Protein AF-A0A8J7GEB8-F1 (afdb_monomer_lite)

Structure (mmCIF, N/CA/C/O backbone):
data_AF-A0A8J7GEB8-F1
#
_entry.id   AF-A0A8J7GEB8-F1
#
loop_
_atom_site.group_PDB
_atom_site.id
_atom_site.type_symbol
_atom_site.label_atom_id
_atom_site.label_alt_id
_atom_site.label_comp_id
_atom_site.label_asym_id
_atom_site.label_entity_id
_atom_site.label_seq_id
_atom_site.pdbx_PDB_ins_code
_atom_site.Cartn_x
_atom_site.Cartn_y
_atom_site.Cartn_z
_atom_site.occupancy
_atom_site.B_iso_or_equiv
_atom_site.auth_seq_id
_atom_site.auth_comp_id
_atom_site.auth_asym_id
_atom_site.auth_atom_id
_atom_site.pdbx_PDB_model_num
ATOM 1 N N . MET A 1 1 ? -12.528 36.840 -29.742 1.00 41.66 1 MET A N 1
ATOM 2 C CA . MET A 1 1 ? -11.881 35.537 -29.483 1.00 41.66 1 MET A CA 1
ATOM 3 C C . MET A 1 1 ? -11.325 35.602 -28.074 1.00 41.66 1 MET A C 1
ATOM 5 O O . MET A 1 1 ? -10.275 36.192 -27.877 1.00 41.66 1 MET A O 1
ATOM 9 N N . LEU A 1 2 ? -12.115 35.160 -27.095 1.00 36.12 2 LEU A N 1
ATOM 10 C CA . LEU A 1 2 ? -11.710 35.107 -25.692 1.00 36.12 2 LEU A CA 1
ATOM 11 C C . LEU A 1 2 ? -11.038 33.753 -25.478 1.00 36.12 2 LEU A C 1
ATOM 13 O O . LEU A 1 2 ? -11.668 32.718 -25.670 1.00 36.12 2 LEU A O 1
ATOM 17 N N . THR A 1 3 ? -9.749 33.779 -25.171 1.00 40.19 3 THR A N 1
ATOM 18 C CA . THR A 1 3 ? -8.981 32.613 -24.747 1.00 40.19 3 THR A CA 1
ATOM 19 C C . THR A 1 3 ? -9.473 32.243 -23.352 1.00 40.19 3 THR A C 1
ATOM 21 O O . THR A 1 3 ? -9.272 33.012 -22.412 1.00 40.19 3 THR A O 1
ATOM 24 N N . GLU A 1 4 ? -10.173 31.117 -23.214 1.00 34.47 4 GLU A N 1
ATOM 25 C CA . GLU A 1 4 ? -10.486 30.594 -21.887 1.00 34.47 4 GLU A CA 1
ATOM 26 C C . GLU A 1 4 ? -9.181 30.215 -21.177 1.00 34.47 4 GLU A C 1
ATOM 28 O O . GLU A 1 4 ? -8.320 29.570 -21.786 1.00 34.47 4 GLU A O 1
ATOM 33 N N . PRO A 1 5 ? -8.992 30.610 -19.908 1.00 42.66 5 PRO A N 1
ATOM 34 C CA . PRO A 1 5 ? -7.889 30.096 -19.125 1.00 42.66 5 PRO A CA 1
ATOM 35 C C . PRO A 1 5 ? -8.160 28.614 -18.871 1.00 42.66 5 PRO A C 1
ATOM 37 O O . PRO A 1 5 ? -9.084 28.263 -18.137 1.00 42.66 5 PRO A O 1
ATOM 40 N N . THR A 1 6 ? -7.343 27.745 -19.469 1.00 34.56 6 THR A N 1
ATOM 41 C CA . THR A 1 6 ? -7.202 26.350 -19.049 1.00 34.56 6 THR A CA 1
ATOM 42 C C . THR A 1 6 ? -6.886 26.355 -17.562 1.00 34.56 6 THR A C 1
ATOM 44 O O . THR A 1 6 ? -5.758 26.610 -17.142 1.00 34.56 6 THR A O 1
ATOM 47 N N . THR A 1 7 ? -7.918 26.141 -16.756 1.00 32.75 7 THR A N 1
ATOM 48 C CA . THR A 1 7 ? -7.803 25.887 -15.332 1.00 32.75 7 THR A CA 1
ATOM 49 C C . THR A 1 7 ? -7.227 24.487 -15.233 1.00 32.75 7 THR A C 1
ATOM 51 O O . THR A 1 7 ? -7.950 23.495 -15.246 1.00 32.75 7 THR A O 1
ATOM 54 N N . THR A 1 8 ? -5.900 24.391 -15.206 1.00 32.59 8 THR A N 1
ATOM 55 C CA . THR A 1 8 ? -5.213 23.208 -14.702 1.00 32.59 8 THR A CA 1
ATOM 56 C C . THR A 1 8 ? -5.624 23.082 -13.244 1.00 32.59 8 THR A C 1
ATOM 58 O O . THR A 1 8 ? -5.072 23.731 -12.357 1.00 32.59 8 THR A O 1
ATOM 61 N N . VAL A 1 9 ? -6.690 22.318 -13.008 1.00 38.31 9 VAL A N 1
ATOM 62 C CA . VAL A 1 9 ? -7.060 21.881 -11.669 1.00 38.31 9 VAL A CA 1
ATOM 63 C C . VAL A 1 9 ? -5.824 21.151 -11.146 1.00 38.31 9 VAL A C 1
ATOM 65 O O . VAL A 1 9 ? -5.386 20.208 -11.808 1.00 38.31 9 VAL A O 1
ATOM 68 N N . PRO A 1 10 ? -5.196 21.583 -10.039 1.00 42.25 10 PRO A N 1
ATOM 69 C CA . PRO A 1 10 ? -4.112 20.807 -9.462 1.00 42.25 10 PRO A CA 1
ATOM 70 C C . PRO A 1 10 ? -4.678 19.416 -9.184 1.00 42.25 10 PRO A C 1
ATOM 72 O O . PRO A 1 10 ? -5.668 19.301 -8.458 1.00 42.25 10 PRO A O 1
ATOM 75 N N . HIS A 1 11 ? -4.120 18.379 -9.816 1.00 49.59 11 HIS A N 1
ATOM 76 C CA . HIS A 1 11 ? -4.506 17.003 -9.535 1.00 49.59 11 HIS A CA 1
ATOM 77 C C . HIS A 1 11 ? -4.267 16.786 -8.041 1.00 49.59 11 HIS A C 1
ATOM 79 O O . HIS A 1 11 ? -3.129 16.733 -7.579 1.00 49.59 11 HIS A O 1
ATOM 85 N N . ALA A 1 12 ? -5.341 16.784 -7.252 1.00 62.12 12 ALA A N 1
ATOM 86 C CA . ALA A 1 12 ? -5.231 16.518 -5.832 1.00 62.12 12 ALA A CA 1
ATOM 87 C C . ALA A 1 12 ? -4.712 15.086 -5.704 1.00 62.12 12 ALA A C 1
ATOM 89 O O . ALA A 1 12 ? -5.385 14.156 -6.151 1.00 62.12 12 ALA A O 1
ATOM 90 N N . SER A 1 13 ? -3.517 14.909 -5.135 1.00 84.00 13 SER A N 1
ATOM 91 C CA . SER A 1 13 ? -2.990 13.569 -4.890 1.00 84.00 13 SER A CA 1
ATOM 92 C C . SER A 1 13 ? -3.992 12.778 -4.051 1.00 84.00 13 SER A C 1
ATOM 94 O O . SER A 1 13 ? -4.714 13.348 -3.219 1.00 84.00 13 SER A O 1
ATOM 96 N N . ALA A 1 14 ? -4.053 11.460 -4.251 1.00 90.19 14 ALA A N 1
ATOM 97 C CA . ALA A 1 14 ? -4.987 10.601 -3.524 1.00 90.19 14 ALA A CA 1
ATOM 98 C C . ALA A 1 14 ? -4.879 10.815 -2.000 1.00 90.19 14 ALA A C 1
ATOM 100 O O . ALA A 1 14 ? -5.885 10.905 -1.293 1.00 90.19 14 ALA A O 1
ATOM 101 N N . PHE A 1 15 ? -3.659 11.019 -1.501 1.00 93.81 15 PHE A N 1
ATOM 102 C CA . PHE A 1 15 ? -3.382 11.375 -0.112 1.00 93.81 15 PHE A CA 1
ATOM 103 C C . PHE A 1 15 ? -3.962 12.725 0.321 1.00 93.81 15 PHE A C 1
ATOM 105 O O . PHE A 1 15 ? -4.507 12.813 1.421 1.00 93.81 15 PHE A O 1
ATOM 112 N N . GLY A 1 16 ? -3.903 13.762 -0.519 1.00 91.81 16 GLY A N 1
ATOM 113 C CA . GLY A 1 16 ? -4.508 15.064 -0.221 1.00 91.81 16 GLY A CA 1
ATOM 114 C C . GLY A 1 16 ? -6.037 15.003 -0.130 1.00 91.81 16 GLY A C 1
ATOM 115 O O . GLY A 1 16 ? -6.639 15.644 0.739 1.00 91.81 16 GLY A O 1
ATOM 116 N N . ALA A 1 17 ? -6.673 14.184 -0.970 1.00 91.88 17 ALA A N 1
ATOM 117 C CA . ALA A 1 17 ? -8.111 13.935 -0.893 1.00 91.88 17 ALA A CA 1
ATOM 118 C C . ALA A 1 17 ? -8.490 13.176 0.393 1.00 91.88 17 ALA A C 1
ATOM 120 O O . ALA A 1 17 ? -9.425 13.576 1.092 1.00 91.88 17 ALA A O 1
ATOM 121 N N . ILE A 1 18 ? -7.729 12.133 0.749 1.00 93.81 18 ILE A N 1
ATOM 122 C CA . ILE A 1 18 ? -7.930 11.360 1.985 1.00 93.81 18 ILE A CA 1
ATOM 123 C C . ILE A 1 18 ? -7.749 12.235 3.222 1.00 93.81 18 ILE A C 1
ATOM 125 O O . ILE A 1 18 ? -8.597 12.198 4.108 1.00 93.81 18 ILE A O 1
ATOM 129 N N . ASP A 1 19 ? -6.679 13.028 3.297 1.00 92.75 19 ASP A N 1
ATOM 130 C CA . ASP A 1 19 ? -6.423 13.907 4.441 1.00 92.75 19 ASP A CA 1
ATOM 131 C C . ASP A 1 19 ? -7.551 14.932 4.626 1.00 92.75 19 ASP A C 1
ATOM 133 O O . ASP A 1 19 ? -8.025 15.161 5.742 1.00 92.75 19 ASP A O 1
ATOM 137 N N . THR A 1 20 ? -8.038 15.498 3.520 1.00 92.44 20 THR A N 1
ATOM 138 C CA . THR A 1 20 ? -9.177 16.421 3.531 1.00 92.44 20 THR A CA 1
ATOM 139 C C . THR A 1 20 ? -10.439 15.741 4.064 1.00 92.44 20 THR A C 1
ATOM 141 O O . THR A 1 20 ? -11.074 16.255 4.986 1.00 92.44 20 THR A O 1
ATOM 144 N N . ALA A 1 21 ? -10.784 14.564 3.533 1.00 91.75 21 ALA A N 1
ATOM 145 C CA . ALA A 1 21 ? -11.954 13.802 3.963 1.00 91.75 21 ALA A CA 1
ATOM 146 C C . ALA A 1 21 ? -11.846 13.354 5.430 1.00 91.75 21 ALA A C 1
ATOM 148 O O . ALA A 1 21 ? -12.797 13.496 6.197 1.00 91.75 21 ALA A O 1
ATOM 149 N N . TRP A 1 22 ? -10.672 12.877 5.846 1.00 91.94 22 TRP A N 1
ATOM 150 C CA . TRP A 1 22 ? -10.383 12.505 7.227 1.00 91.94 22 TRP A CA 1
ATOM 151 C C . TRP A 1 22 ? -10.602 13.689 8.168 1.00 91.94 22 TRP A C 1
ATOM 153 O O . TRP A 1 22 ? -11.356 13.558 9.130 1.00 91.94 22 TRP A O 1
ATOM 163 N N . ARG A 1 23 ? -10.022 14.860 7.868 1.00 90.19 23 ARG A N 1
ATOM 164 C CA . ARG A 1 23 ? -10.210 16.075 8.677 1.00 90.19 23 ARG A CA 1
ATOM 165 C C . ARG A 1 23 ? -11.675 16.491 8.778 1.00 90.19 23 ARG A C 1
ATOM 167 O O . ARG A 1 23 ? -12.079 16.971 9.830 1.00 90.19 23 ARG A O 1
ATOM 174 N N . LEU A 1 24 ? -12.471 16.322 7.724 1.00 88.81 24 LEU A N 1
ATOM 175 C CA . LEU A 1 24 ? -13.902 16.642 7.763 1.00 88.81 24 LEU A CA 1
ATOM 176 C C . LEU A 1 24 ? -14.705 15.666 8.635 1.00 88.81 24 LEU A C 1
ATOM 178 O O . LEU A 1 24 ? -15.647 16.089 9.295 1.00 88.81 24 LEU A O 1
ATOM 182 N N . LEU A 1 25 ? -14.335 14.383 8.656 1.00 87.06 25 LEU A N 1
ATOM 183 C CA . LEU A 1 25 ? -15.092 13.339 9.355 1.00 87.06 25 LEU A CA 1
ATOM 184 C C . LEU A 1 25 ? -14.686 13.140 10.822 1.00 87.06 25 LEU A C 1
ATOM 186 O O . LEU A 1 25 ? -15.458 12.576 11.601 1.00 87.06 25 LEU A O 1
ATOM 190 N N . THR A 1 26 ? -13.479 13.563 11.207 1.00 84.75 26 THR A N 1
ATOM 191 C CA . THR A 1 26 ? -12.923 13.293 12.544 1.00 84.75 26 THR A CA 1
ATOM 192 C C . THR A 1 26 ? -12.751 14.533 13.420 1.00 84.75 26 THR A C 1
ATOM 194 O O . THR A 1 26 ? -12.429 14.396 14.602 1.00 84.75 26 THR A O 1
ATOM 197 N N . ARG A 1 27 ? -12.984 15.739 12.884 1.00 78.56 27 ARG A N 1
ATOM 198 C CA . ARG A 1 27 ? -12.853 16.999 13.626 1.00 78.56 27 ARG A CA 1
ATOM 199 C C . ARG A 1 27 ? -14.036 17.226 14.571 1.00 78.56 27 ARG A C 1
ATOM 201 O O . ARG A 1 27 ? -15.196 17.153 14.179 1.00 78.56 27 ARG A O 1
ATOM 208 N N . GLU A 1 28 ? -13.732 17.554 15.822 1.00 68.75 28 GLU A N 1
ATOM 209 C CA . GLU A 1 28 ? -14.725 17.985 16.814 1.00 68.75 28 GLU A CA 1
ATOM 210 C C . GLU A 1 28 ? -15.324 19.362 16.447 1.00 68.75 28 GLU A C 1
ATOM 212 O O . GLU A 1 28 ? -14.627 20.178 15.832 1.00 68.75 28 GLU A O 1
ATOM 217 N N . PRO A 1 29 ? -16.595 19.660 16.800 1.00 58.22 29 PRO A N 1
ATOM 218 C CA . PRO A 1 29 ? -17.471 18.949 17.742 1.00 58.22 29 PRO A CA 1
ATOM 219 C C . PRO A 1 29 ? -18.376 17.870 17.117 1.00 58.22 29 PRO A C 1
ATOM 221 O O . PRO A 1 29 ? -19.061 17.163 17.850 1.00 58.22 29 PRO A O 1
ATOM 224 N N . GLN A 1 30 ? -18.370 17.697 15.790 1.00 55.44 30 GLN A N 1
ATOM 225 C CA . GLN A 1 30 ? -19.094 16.627 15.089 1.00 55.44 30 GLN A CA 1
ATOM 226 C C . GLN A 1 30 ? -18.138 15.535 14.587 1.00 55.44 30 GLN A C 1
ATOM 228 O O . GLN A 1 30 ? -18.028 15.299 13.385 1.00 55.44 30 GLN A O 1
ATOM 233 N N . ALA A 1 31 ? -17.458 14.835 15.500 1.00 64.62 31 ALA A N 1
ATOM 234 C CA . ALA A 1 31 ? -16.723 13.627 15.129 1.00 64.62 31 ALA A CA 1
ATOM 235 C C . ALA A 1 31 ? -17.727 12.518 14.758 1.00 64.62 31 ALA A C 1
ATOM 237 O O . ALA A 1 31 ? -18.199 11.779 15.620 1.00 64.62 31 ALA A O 1
ATOM 238 N N . ALA A 1 32 ? -18.073 12.423 13.471 1.00 77.38 32 ALA A N 1
ATOM 239 C CA . ALA A 1 32 ? -19.017 11.431 12.951 1.00 77.38 32 ALA A CA 1
ATOM 240 C C . ALA A 1 32 ? -18.485 9.992 13.077 1.00 77.38 32 ALA A C 1
ATOM 242 O O . ALA A 1 32 ? -19.259 9.038 13.069 1.00 77.38 32 ALA A O 1
ATOM 243 N N . LEU A 1 33 ? -17.163 9.840 13.198 1.00 90.12 33 LEU A N 1
ATOM 244 C CA . LEU A 1 33 ? -16.483 8.558 13.329 1.00 90.12 33 LEU A CA 1
ATOM 245 C C . LEU A 1 33 ? -15.866 8.417 14.720 1.00 90.12 33 LEU A C 1
ATOM 247 O O . LEU A 1 33 ? -14.851 9.050 15.041 1.00 90.12 33 LEU A O 1
ATOM 251 N N . SER A 1 34 ? -16.467 7.550 15.528 1.00 92.56 34 SER A N 1
ATOM 252 C CA . SER A 1 34 ? -16.009 7.227 16.874 1.00 92.56 34 SER A CA 1
ATOM 253 C C . SER A 1 34 ? -16.152 5.737 17.185 1.00 92.56 34 SER A C 1
ATOM 255 O O . SER A 1 34 ? -17.006 5.038 16.632 1.00 92.56 34 SER A O 1
ATOM 257 N N . LEU A 1 35 ? -15.286 5.247 18.073 1.00 93.81 35 LEU A N 1
ATOM 258 C CA . LEU A 1 35 ? -15.361 3.902 18.634 1.00 93.81 35 LEU A CA 1
ATOM 259 C C . LEU A 1 35 ? -15.597 3.988 20.136 1.00 93.81 35 LEU A C 1
ATOM 261 O O . LEU A 1 35 ? -14.880 4.699 20.845 1.00 93.81 35 LEU A O 1
ATOM 265 N N . ASP A 1 36 ? -16.580 3.231 20.612 1.00 94.88 36 ASP A N 1
ATOM 266 C CA . ASP A 1 36 ? -16.780 2.991 22.035 1.00 94.88 36 ASP A CA 1
ATOM 267 C C . ASP A 1 36 ? -15.746 1.970 22.522 1.00 94.88 36 ASP A C 1
ATOM 269 O O . ASP A 1 36 ? -15.869 0.765 22.303 1.00 94.88 36 ASP A O 1
ATOM 273 N N . CYS A 1 37 ? -14.669 2.466 23.126 1.00 95.88 37 CYS A N 1
ATOM 274 C CA . CYS A 1 37 ? -13.568 1.619 23.564 1.00 95.88 37 CYS A CA 1
ATOM 275 C C . CYS A 1 37 ? -13.911 0.819 24.831 1.00 95.88 37 CYS A C 1
ATOM 277 O O . CYS A 1 37 ? -13.315 -0.241 25.054 1.00 95.88 37 CYS A O 1
ATOM 279 N N . ASP A 1 38 ? -14.884 1.278 25.624 1.00 94.88 38 ASP A N 1
ATOM 280 C CA . ASP A 1 38 ? -15.374 0.542 26.788 1.00 94.88 38 ASP A CA 1
ATOM 281 C C . ASP A 1 38 ? -16.210 -0.657 26.320 1.00 94.88 38 ASP A C 1
ATOM 283 O O . ASP A 1 38 ? -15.964 -1.785 26.758 1.00 94.88 38 ASP A O 1
ATOM 287 N N . ASP A 1 39 ? -17.109 -0.450 25.347 1.00 95.25 39 ASP A N 1
ATOM 288 C CA . ASP A 1 39 ? -17.849 -1.542 24.697 1.00 95.25 39 ASP A CA 1
ATOM 289 C C . ASP A 1 39 ? -16.901 -2.565 24.053 1.00 95.25 39 ASP A C 1
ATOM 291 O O . ASP A 1 39 ? -17.025 -3.767 24.298 1.00 95.25 39 ASP A O 1
ATOM 295 N N . LEU A 1 40 ? -15.888 -2.111 23.302 1.00 95.00 40 LEU A N 1
ATOM 296 C CA . LEU A 1 40 ? -14.889 -3.004 22.700 1.00 95.00 40 LEU A CA 1
ATOM 297 C C . LEU A 1 40 ? -14.146 -3.838 23.746 1.00 95.00 40 LEU A C 1
ATOM 299 O O . LEU A 1 40 ? -13.941 -5.039 23.546 1.00 95.00 40 LEU A O 1
ATOM 303 N N . THR A 1 41 ? -13.760 -3.219 24.862 1.00 95.06 41 THR A N 1
ATOM 304 C CA . THR A 1 41 ? -13.083 -3.900 25.973 1.00 95.06 41 THR A CA 1
ATOM 305 C C . THR A 1 41 ? -13.972 -4.997 26.559 1.00 95.06 41 THR A C 1
ATOM 307 O O . THR A 1 41 ? -13.502 -6.119 26.763 1.00 95.06 41 THR A O 1
ATOM 310 N N . LEU A 1 42 ? -15.262 -4.713 26.770 1.00 94.38 42 LEU A N 1
ATOM 311 C CA . LEU A 1 42 ? -16.233 -5.673 27.300 1.00 94.38 42 LEU A CA 1
ATOM 312 C C . LEU A 1 42 ? -16.530 -6.806 26.309 1.00 94.38 42 LEU A C 1
ATOM 314 O O . LEU A 1 42 ? -16.418 -7.984 26.661 1.00 94.38 42 LEU A O 1
ATOM 318 N N . ARG A 1 43 ? -16.864 -6.467 25.059 1.00 95.31 43 ARG A N 1
ATOM 319 C CA . ARG A 1 43 ? -17.240 -7.420 24.004 1.00 95.31 43 ARG A CA 1
ATOM 320 C C . ARG A 1 43 ? -16.122 -8.408 23.692 1.00 95.31 43 ARG A C 1
ATOM 322 O O . ARG A 1 43 ? -16.388 -9.590 23.482 1.00 95.31 43 ARG A O 1
ATOM 329 N N . LEU A 1 44 ? -14.876 -7.936 23.686 1.00 93.69 44 LEU A N 1
ATOM 330 C CA . LEU A 1 44 ? -13.696 -8.753 23.394 1.00 93.69 44 LEU A CA 1
ATOM 331 C C . LEU A 1 44 ? -13.030 -9.331 24.652 1.00 93.69 44 LEU A C 1
ATOM 333 O O . LEU A 1 44 ? -12.027 -10.033 24.532 1.00 93.69 44 LEU A O 1
ATOM 337 N N . ARG A 1 45 ? -13.591 -9.075 25.845 1.00 94.69 45 ARG A N 1
ATOM 338 C CA . ARG A 1 45 ? -13.076 -9.537 27.148 1.00 94.69 45 ARG A CA 1
ATOM 339 C C . ARG A 1 45 ? -11.600 -9.185 27.360 1.00 94.69 45 ARG A C 1
ATOM 341 O O . ARG A 1 45 ? -10.809 -10.012 27.817 1.00 94.69 45 ARG A O 1
ATOM 348 N N . LEU A 1 46 ? -11.226 -7.961 26.997 1.00 93.56 46 LEU A N 1
ATOM 349 C CA . LEU A 1 46 ? -9.859 -7.474 27.154 1.00 93.56 46 LEU A CA 1
ATOM 350 C C . LEU A 1 46 ? -9.585 -7.103 28.620 1.00 93.56 46 LEU A C 1
ATOM 352 O O . LEU A 1 46 ? -10.504 -6.682 29.328 1.00 93.56 46 LEU A O 1
ATOM 356 N N . PRO A 1 47 ? -8.329 -7.206 29.093 1.00 91.94 47 PRO A N 1
ATOM 357 C CA . PRO A 1 47 ? -7.947 -6.677 30.397 1.00 91.94 47 PRO A CA 1
ATOM 358 C C . PRO A 1 47 ? -8.302 -5.191 30.536 1.00 91.94 47 PRO A C 1
ATOM 360 O O . PRO A 1 47 ? -8.157 -4.420 29.582 1.00 91.94 47 PRO A O 1
ATOM 363 N N . ALA A 1 48 ? -8.719 -4.776 31.733 1.00 87.25 48 ALA A N 1
ATOM 364 C CA . ALA A 1 48 ? -9.009 -3.372 32.015 1.00 87.25 48 ALA A CA 1
ATOM 365 C C . ALA A 1 48 ? -7.793 -2.485 31.690 1.00 87.25 48 ALA A C 1
ATOM 367 O O . ALA A 1 48 ? -6.659 -2.828 32.022 1.00 87.25 48 ALA A O 1
ATOM 368 N N . GLY A 1 49 ? -8.036 -1.355 31.021 1.00 87.38 49 GLY A N 1
ATOM 369 C CA . GLY A 1 49 ? -6.983 -0.439 30.571 1.00 87.38 49 GLY A CA 1
ATOM 370 C C . GLY A 1 49 ? -6.256 -0.859 29.286 1.00 87.38 49 GLY A C 1
ATOM 371 O O . GLY A 1 49 ? -5.292 -0.201 28.907 1.00 87.38 49 GLY A O 1
ATOM 372 N N . SER A 1 50 ? -6.701 -1.919 28.595 1.00 91.25 50 SER A N 1
ATOM 373 C CA . SER A 1 50 ? -6.126 -2.305 27.291 1.00 91.25 50 SER A CA 1
ATOM 374 C C . SER A 1 50 ? -6.394 -1.271 26.193 1.00 91.25 50 SER A C 1
ATOM 376 O O . SER A 1 50 ? -5.582 -1.125 25.285 1.00 91.25 50 SER A O 1
ATOM 378 N N . LEU A 1 51 ? -7.527 -0.569 26.262 1.00 95.12 51 LEU A N 1
ATOM 379 C CA . LEU A 1 51 ? -7.920 0.503 25.346 1.00 95.12 51 LEU A CA 1
ATOM 380 C C . LEU A 1 51 ? -8.132 1.814 26.126 1.00 95.12 51 LEU A C 1
ATOM 382 O O . LEU A 1 51 ? -8.362 1.767 27.339 1.00 95.12 51 LEU A O 1
ATOM 386 N N . PRO A 1 52 ? -8.071 2.983 25.458 1.00 95.31 52 PRO A N 1
ATOM 387 C CA . PRO A 1 52 ? -8.482 4.251 26.059 1.00 95.31 52 PRO A CA 1
ATOM 388 C C . PRO A 1 52 ? -9.918 4.181 26.585 1.00 95.31 52 PRO A C 1
ATOM 390 O O . PRO A 1 52 ? -10.764 3.572 25.948 1.00 95.31 52 PRO A O 1
ATOM 393 N N . ALA A 1 53 ? -10.216 4.832 27.708 1.00 93.38 53 ALA A N 1
ATOM 394 C CA . ALA A 1 53 ? -11.565 4.802 28.280 1.00 93.38 53 ALA A CA 1
ATOM 395 C C . ALA A 1 53 ? -12.570 5.619 27.450 1.00 93.38 53 ALA A C 1
ATOM 397 O O . ALA A 1 53 ? -12.231 6.717 26.991 1.00 93.38 53 ALA A O 1
ATOM 398 N N . GLY A 1 54 ? -13.808 5.142 27.352 1.00 93.12 54 GLY A N 1
ATOM 399 C CA . GLY A 1 54 ? -14.950 5.834 26.750 1.00 93.12 54 GLY A CA 1
ATOM 400 C C . GLY A 1 54 ? -15.004 5.820 25.221 1.00 93.12 54 GLY A C 1
ATOM 401 O O . GLY A 1 54 ? -14.179 5.226 24.526 1.00 93.12 54 GLY A O 1
ATOM 402 N N . THR A 1 55 ? -15.992 6.534 24.678 1.00 94.31 55 THR A N 1
ATOM 403 C CA . THR A 1 55 ? -16.104 6.763 23.233 1.00 94.31 55 THR A CA 1
ATOM 404 C C . THR A 1 55 ? -15.052 7.764 22.767 1.00 94.31 55 THR A C 1
ATOM 406 O O . THR A 1 55 ? -14.967 8.880 23.282 1.00 94.31 55 THR A O 1
ATOM 409 N N . ARG A 1 56 ? -14.245 7.372 21.778 1.00 94.12 56 ARG A N 1
ATOM 410 C CA . ARG A 1 56 ? -13.146 8.182 21.239 1.00 94.12 56 ARG A CA 1
ATOM 411 C C . ARG A 1 56 ? -13.290 8.397 19.743 1.00 94.12 56 ARG A C 1
ATOM 413 O O . ARG A 1 56 ? -13.683 7.488 19.016 1.00 94.12 56 ARG A O 1
ATOM 420 N N . SER A 1 57 ? -12.952 9.602 19.288 1.00 93.75 57 SER A N 1
ATOM 421 C CA . SER A 1 57 ? -12.899 9.922 17.862 1.00 93.75 57 SER A CA 1
ATOM 422 C C . SER A 1 57 ? -11.776 9.148 17.173 1.00 93.75 57 SER A C 1
ATOM 424 O O . SER A 1 57 ? -10.753 8.822 17.782 1.00 93.75 57 SER A O 1
ATOM 426 N N . MET A 1 58 ? -11.927 8.897 15.874 1.00 93.88 58 MET A N 1
ATOM 427 C CA . MET A 1 58 ? -10.866 8.253 15.093 1.00 93.88 58 MET A CA 1
ATOM 428 C C . MET A 1 58 ? -9.574 9.087 15.039 1.00 93.88 58 MET A C 1
ATOM 430 O O . MET A 1 58 ? -8.489 8.509 14.987 1.00 93.88 58 MET A O 1
ATOM 434 N N . GLN A 1 59 ? -9.667 10.423 15.126 1.00 93.56 59 GLN A N 1
ATOM 435 C CA . GLN A 1 59 ? -8.496 11.300 15.260 1.00 93.56 59 GLN A CA 1
ATOM 436 C C . GLN A 1 59 ? -7.733 11.003 16.553 1.00 93.56 59 GLN A C 1
ATOM 438 O O . GLN A 1 59 ? -6.541 10.713 16.500 1.00 93.56 59 GLN A O 1
ATOM 443 N N . TYR A 1 60 ? -8.434 11.000 17.691 1.00 93.69 60 TYR A N 1
ATOM 444 C CA . TYR A 1 60 ? -7.831 10.685 18.984 1.00 93.69 60 TYR A CA 1
ATOM 445 C C . TYR A 1 60 ? -7.171 9.304 18.974 1.00 93.69 60 TYR A C 1
ATOM 447 O O . TYR A 1 60 ? -6.051 9.146 19.449 1.00 93.69 60 TYR A O 1
ATOM 455 N N . LEU A 1 61 ? -7.848 8.298 18.413 1.00 94.94 61 LEU A N 1
ATOM 456 C CA . LEU A 1 61 ? -7.320 6.937 18.367 1.00 94.94 61 LEU A CA 1
ATOM 457 C C . LEU A 1 61 ? -6.075 6.827 17.489 1.00 94.94 61 LEU A C 1
ATOM 459 O O . LEU A 1 61 ? -5.140 6.129 17.875 1.00 94.94 61 LEU A O 1
ATOM 463 N N . ARG A 1 62 ? -6.018 7.529 16.349 1.00 94.25 62 ARG A N 1
ATOM 464 C CA . ARG A 1 62 ? -4.805 7.565 15.522 1.00 94.25 62 ARG A CA 1
ATOM 465 C C . ARG A 1 62 ? -3.626 8.125 16.309 1.00 94.25 62 ARG A C 1
ATOM 467 O O . ARG A 1 62 ? -2.566 7.504 16.315 1.00 94.25 62 ARG A O 1
ATOM 474 N N . ASP A 1 63 ? -3.824 9.257 16.974 1.00 94.56 63 ASP A N 1
ATOM 475 C CA . ASP A 1 63 ? -2.767 9.927 17.730 1.00 94.56 63 ASP A CA 1
ATOM 476 C C . ASP A 1 63 ? -2.325 9.056 18.920 1.00 94.56 63 ASP A C 1
ATOM 478 O O . ASP A 1 63 ? -1.143 8.750 19.066 1.00 94.56 63 ASP A O 1
ATOM 482 N N . TRP A 1 64 ? -3.279 8.490 19.666 1.00 95.81 64 TRP A N 1
ATOM 483 C CA . TRP A 1 64 ? -2.997 7.542 20.744 1.00 95.81 64 TRP A CA 1
ATOM 484 C C . TRP A 1 64 ? -2.210 6.312 20.264 1.00 95.81 64 TRP A C 1
ATOM 486 O O . TRP A 1 64 ? -1.270 5.879 20.930 1.00 95.81 64 TRP A O 1
ATOM 496 N N . MET A 1 65 ? -2.548 5.741 19.104 1.00 94.88 65 MET A N 1
ATOM 497 C CA . MET A 1 65 ? -1.832 4.588 18.543 1.00 94.88 65 MET A CA 1
ATOM 498 C C . MET A 1 65 ? -0.395 4.920 18.126 1.00 94.88 65 MET A C 1
ATOM 500 O O . MET A 1 65 ? 0.461 4.032 18.167 1.00 94.88 65 MET A O 1
ATOM 504 N N . LEU A 1 66 ? -0.137 6.161 17.703 1.00 93.19 66 LEU A N 1
ATOM 505 C CA . LEU A 1 66 ? 1.208 6.643 17.385 1.00 93.19 66 LEU A CA 1
ATOM 506 C C . LEU A 1 66 ? 2.040 6.834 18.659 1.00 93.19 66 LEU A C 1
ATOM 508 O O . LEU A 1 66 ? 3.205 6.438 18.673 1.00 93.19 66 LEU A O 1
ATOM 512 N N . ASP A 1 67 ? 1.424 7.332 19.730 1.00 96.19 67 ASP A N 1
ATOM 513 C CA . ASP A 1 67 ? 2.070 7.519 21.035 1.00 96.19 67 ASP A CA 1
ATOM 514 C C . ASP A 1 67 ? 2.292 6.198 21.794 1.00 96.19 67 ASP A C 1
ATOM 516 O O . ASP A 1 67 ? 3.149 6.112 22.674 1.00 96.19 67 ASP A O 1
ATOM 520 N N . ASN A 1 68 ? 1.552 5.138 21.445 1.00 94.62 68 ASN A N 1
ATOM 521 C CA . ASN A 1 68 ? 1.583 3.839 22.127 1.00 94.62 68 ASN A CA 1
ATOM 522 C C . ASN A 1 68 ? 2.014 2.691 21.191 1.00 94.62 68 ASN A C 1
ATOM 524 O O . ASN A 1 68 ? 1.268 1.722 20.997 1.00 94.62 68 ASN A O 1
ATOM 528 N N . PRO A 1 69 ? 3.237 2.718 20.624 1.00 90.88 69 PRO A N 1
ATOM 529 C CA . PRO A 1 69 ? 3.672 1.717 19.651 1.00 90.88 69 PRO A CA 1
ATOM 530 C C . PRO A 1 69 ? 3.724 0.296 20.231 1.00 90.88 69 PRO A C 1
ATOM 532 O O . PRO A 1 69 ? 3.468 -0.661 19.496 1.00 90.88 69 PRO A O 1
ATOM 535 N N . ALA A 1 70 ? 3.995 0.162 21.535 1.00 91.62 70 ALA A N 1
ATOM 536 C CA . ALA A 1 70 ? 4.073 -1.113 22.250 1.00 91.62 70 ALA A CA 1
ATOM 537 C C . ALA A 1 70 ? 2.702 -1.765 22.528 1.00 91.62 70 ALA A C 1
ATOM 539 O O . ALA A 1 70 ? 2.646 -2.951 22.850 1.00 91.62 70 ALA A O 1
ATOM 540 N N . ALA A 1 71 ? 1.588 -1.038 22.367 1.00 92.25 71 ALA A N 1
ATOM 541 C CA . ALA A 1 71 ? 0.235 -1.537 22.627 1.00 92.25 71 ALA A CA 1
ATOM 542 C C . ALA A 1 71 ? -0.305 -2.394 21.461 1.00 92.25 71 ALA A C 1
ATOM 544 O O . ALA A 1 71 ? -1.361 -2.116 20.895 1.00 92.25 71 ALA A O 1
ATOM 545 N N . ALA A 1 72 ? 0.435 -3.435 21.064 1.00 89.81 72 ALA A N 1
ATOM 546 C CA . ALA A 1 72 ? 0.164 -4.218 19.855 1.00 89.81 72 ALA A CA 1
ATOM 547 C C . ALA A 1 72 ? -1.262 -4.794 19.811 1.00 89.81 72 ALA A C 1
ATOM 549 O O . ALA A 1 72 ? -1.942 -4.662 18.796 1.00 89.81 72 ALA A O 1
ATOM 550 N N . LEU A 1 73 ? -1.736 -5.368 20.923 1.00 90.06 73 LEU A N 1
ATOM 551 C CA . LEU A 1 73 ? -3.084 -5.933 21.020 1.00 90.06 73 LEU A CA 1
ATOM 552 C C . LEU A 1 73 ? -4.168 -4.861 20.841 1.00 90.06 73 LEU A C 1
ATOM 554 O O . LEU A 1 73 ? -5.104 -5.054 20.072 1.00 90.06 73 LEU A O 1
ATOM 558 N N . ALA A 1 74 ? -4.018 -3.718 21.508 1.00 92.88 74 ALA A N 1
ATOM 559 C CA . ALA A 1 74 ? -4.965 -2.610 21.439 1.00 92.88 74 ALA A CA 1
ATOM 560 C C . ALA A 1 74 ? -5.063 -2.035 20.019 1.00 92.88 74 ALA A C 1
ATOM 562 O O . ALA A 1 74 ? -6.151 -1.851 19.477 1.00 92.88 74 ALA A O 1
ATOM 563 N N . ARG A 1 75 ? -3.905 -1.830 19.383 1.00 93.62 75 ARG A N 1
ATOM 564 C CA . ARG A 1 75 ? -3.798 -1.364 17.997 1.00 93.62 75 ARG A CA 1
ATOM 565 C C . ARG A 1 75 ? -4.470 -2.336 17.028 1.00 93.62 75 ARG A C 1
ATOM 567 O O . ARG A 1 75 ? -5.188 -1.899 16.136 1.00 93.62 75 ARG A O 1
ATOM 574 N N . ASP A 1 76 ? -4.253 -3.637 17.206 1.00 92.44 76 ASP A N 1
ATOM 575 C CA . ASP A 1 76 ? -4.849 -4.686 16.372 1.00 92.44 76 ASP A CA 1
ATOM 576 C C . ASP A 1 76 ? -6.374 -4.770 16.555 1.00 92.44 76 ASP A C 1
ATOM 578 O O . ASP A 1 76 ? -7.105 -4.983 15.592 1.00 92.44 76 ASP A O 1
ATOM 582 N N . VAL A 1 77 ? -6.882 -4.541 17.770 1.00 94.00 77 VAL A N 1
ATOM 583 C CA . VAL A 1 77 ? -8.325 -4.448 18.047 1.00 94.00 77 VAL A CA 1
ATOM 584 C C . VAL A 1 77 ? -8.959 -3.247 17.345 1.00 94.00 77 VAL A C 1
ATOM 586 O O . VAL A 1 77 ? -9.942 -3.426 16.629 1.00 94.00 77 VAL A O 1
ATOM 589 N N . ILE A 1 78 ? -8.378 -2.050 17.489 1.00 95.31 78 ILE A N 1
ATOM 590 C CA . ILE A 1 78 ? -8.871 -0.833 16.821 1.00 95.31 78 ILE A CA 1
ATOM 591 C C . ILE A 1 78 ? -8.886 -1.032 15.301 1.00 95.31 78 ILE A C 1
ATOM 593 O O . ILE A 1 78 ? -9.871 -0.707 14.634 1.00 95.31 78 ILE A O 1
ATOM 597 N N . TRP A 1 79 ? -7.818 -1.614 14.750 1.00 95.25 79 TRP A N 1
ATOM 598 C CA . TRP A 1 79 ? -7.724 -1.910 13.324 1.00 95.25 79 TRP A CA 1
ATOM 599 C C . TRP A 1 79 ? -8.762 -2.914 12.846 1.00 95.25 79 TRP A C 1
ATOM 601 O O . TRP A 1 79 ? -9.372 -2.683 11.806 1.00 95.25 79 TRP A O 1
ATOM 611 N N . ARG A 1 80 ? -8.981 -4.008 13.583 1.00 94.25 80 ARG A N 1
ATOM 612 C CA . ARG A 1 80 ? -9.988 -5.013 13.220 1.00 94.25 80 ARG A CA 1
ATOM 613 C C . ARG A 1 80 ? -11.395 -4.446 13.240 1.00 94.25 80 ARG A C 1
ATOM 615 O O . ARG A 1 80 ? -12.143 -4.692 12.302 1.00 94.25 80 ARG A O 1
ATOM 622 N N . GLU A 1 81 ? -11.733 -3.659 14.255 1.00 94.50 81 GLU A N 1
ATOM 623 C CA . GLU A 1 81 ? -13.043 -3.011 14.324 1.00 94.50 81 GLU A CA 1
ATOM 624 C C . GLU A 1 81 ? -13.237 -2.027 13.163 1.00 94.50 81 GLU A C 1
ATOM 626 O O . GLU A 1 81 ? -14.246 -2.075 12.462 1.00 94.50 81 GLU A O 1
ATOM 631 N N . THR A 1 82 ? -12.234 -1.185 12.900 1.00 95.38 82 THR A N 1
ATOM 632 C CA . THR A 1 82 ? -12.275 -0.211 11.798 1.00 95.38 82 THR A CA 1
ATOM 633 C C . THR A 1 82 ? -12.400 -0.912 10.443 1.00 95.38 82 THR A C 1
ATOM 635 O O . THR A 1 82 ? -13.237 -0.533 9.627 1.00 95.38 82 THR A O 1
ATOM 638 N N . ALA A 1 83 ? -11.604 -1.960 10.211 1.00 94.50 83 ALA A N 1
ATOM 639 C CA . ALA A 1 83 ? -11.638 -2.741 8.978 1.00 94.50 83 ALA A CA 1
ATOM 640 C C . ALA A 1 83 ? -12.970 -3.482 8.811 1.00 94.50 83 ALA A C 1
ATOM 642 O O . ALA A 1 83 ? -13.510 -3.496 7.711 1.00 94.50 83 ALA A O 1
ATOM 643 N N . SER A 1 84 ? -13.540 -4.026 9.891 1.00 93.06 84 SER A N 1
ATOM 644 C CA . SER A 1 84 ? -14.854 -4.675 9.862 1.00 93.06 84 SER A CA 1
ATOM 645 C C . SER A 1 84 ? -15.954 -3.708 9.426 1.00 93.06 84 SER A C 1
ATOM 647 O O . SER A 1 84 ? -16.752 -4.054 8.561 1.00 93.06 84 SER A O 1
ATOM 649 N N . ARG A 1 85 ? -15.994 -2.490 9.982 1.00 93.25 85 ARG A N 1
ATOM 650 C CA . ARG A 1 85 ? -17.002 -1.481 9.605 1.00 93.25 85 ARG A CA 1
ATOM 651 C C . ARG A 1 85 ? -16.797 -0.958 8.186 1.00 93.25 85 ARG A C 1
ATOM 653 O O . ARG A 1 85 ? -17.759 -0.752 7.453 1.00 93.25 85 ARG A O 1
ATOM 660 N N . ALA A 1 86 ? -15.541 -0.785 7.777 1.00 92.94 86 ALA A N 1
ATOM 661 C CA . ALA A 1 86 ? -15.210 -0.382 6.416 1.00 92.94 86 ALA A CA 1
ATOM 662 C C . ALA A 1 86 ? -15.588 -1.457 5.384 1.00 92.94 86 ALA A C 1
ATOM 664 O O . ALA A 1 86 ? -16.047 -1.121 4.293 1.00 92.94 86 ALA A O 1
ATOM 665 N N . HIS A 1 87 ? -15.434 -2.737 5.734 1.00 88.44 87 HIS A N 1
ATOM 666 C CA . HIS A 1 87 ? -15.800 -3.866 4.882 1.00 88.44 87 HIS A CA 1
ATOM 667 C C . HIS A 1 87 ? -17.322 -4.002 4.711 1.00 88.44 87 HIS A C 1
ATOM 669 O O . HIS A 1 87 ? -17.786 -4.350 3.630 1.00 88.44 87 HIS A O 1
ATOM 675 N N . SER A 1 88 ? -18.117 -3.586 5.705 1.00 85.00 88 SER A N 1
ATOM 676 C CA . SER A 1 88 ? -19.576 -3.409 5.572 1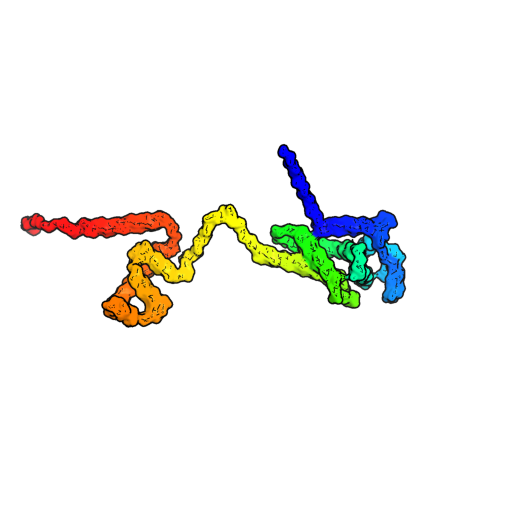.00 85.00 88 SER A CA 1
ATOM 677 C C . SER A 1 88 ? -19.989 -2.260 4.627 1.00 85.00 88 SER A C 1
ATOM 679 O O . SER A 1 88 ? -21.170 -1.937 4.522 1.00 85.00 88 SER A O 1
ATOM 681 N N . ASN A 1 89 ? -19.026 -1.652 3.924 1.00 72.31 89 ASN A N 1
ATOM 682 C CA . ASN A 1 89 ? -19.183 -0.617 2.902 1.00 72.31 89 ASN A CA 1
ATOM 683 C C . ASN A 1 89 ? -19.804 0.698 3.400 1.00 72.31 89 ASN A C 1
ATOM 685 O O . ASN A 1 89 ? -20.403 1.450 2.630 1.00 72.31 89 ASN A O 1
ATOM 689 N N . GLU A 1 90 ? -19.625 1.017 4.681 1.00 84.69 90 GLU A N 1
ATOM 690 C CA . GLU A 1 90 ? -19.937 2.344 5.197 1.00 84.69 90 GLU A CA 1
ATOM 691 C C . GLU A 1 90 ? -18.839 3.335 4.754 1.00 84.69 90 GLU A C 1
ATOM 693 O O . GLU A 1 90 ? -17.689 3.229 5.196 1.00 84.69 90 GLU A O 1
ATOM 698 N N . PRO A 1 91 ? -19.144 4.325 3.892 1.00 85.69 91 PRO A N 1
ATOM 699 C CA . PRO A 1 91 ? -18.120 5.136 3.228 1.00 85.69 91 PRO A CA 1
ATOM 700 C C . PRO A 1 91 ? -17.258 5.943 4.208 1.00 85.69 91 PRO A C 1
ATOM 702 O O . PRO A 1 91 ? -16.064 6.125 3.973 1.00 85.69 91 PRO A O 1
ATOM 705 N N . GLY A 1 92 ? -17.823 6.368 5.343 1.00 91.88 92 GLY A N 1
ATOM 706 C CA . GLY A 1 92 ? -17.063 7.035 6.402 1.00 91.88 92 GLY A CA 1
ATOM 707 C C . GLY A 1 92 ? -15.982 6.137 7.013 1.00 91.88 92 GLY A C 1
ATOM 708 O O . GLY A 1 92 ? -14.864 6.592 7.244 1.00 91.88 92 GLY A O 1
ATOM 709 N N . TRP A 1 93 ? -16.264 4.846 7.201 1.00 94.44 93 TRP A N 1
ATOM 710 C CA . TRP A 1 93 ? -15.311 3.891 7.774 1.00 94.44 93 TRP A CA 1
ATOM 711 C C . TRP A 1 93 ? -14.204 3.490 6.803 1.00 94.44 93 TRP A C 1
ATOM 713 O O . TRP A 1 93 ? -13.085 3.224 7.238 1.00 94.44 93 TRP A O 1
ATOM 723 N N . VAL A 1 94 ? -14.459 3.536 5.494 1.00 94.69 94 VAL A N 1
ATOM 724 C CA . VAL A 1 94 ? -13.403 3.390 4.477 1.00 94.69 94 VAL A CA 1
ATOM 725 C C . VAL A 1 94 ? -12.389 4.532 4.586 1.00 94.69 94 VAL A C 1
ATOM 727 O O . VAL A 1 94 ? -11.182 4.287 4.629 1.00 94.69 94 VAL A O 1
ATOM 730 N N . ILE A 1 95 ? -12.866 5.777 4.709 1.00 94.62 95 ILE A N 1
ATOM 731 C CA . ILE A 1 95 ? -11.990 6.930 4.960 1.00 94.62 95 ILE A CA 1
ATOM 732 C C . ILE A 1 95 ? -11.304 6.808 6.325 1.00 94.62 95 ILE A C 1
ATOM 734 O O . ILE A 1 95 ? -10.129 7.154 6.444 1.00 94.62 95 ILE A O 1
ATOM 738 N N . ALA A 1 96 ? -11.986 6.262 7.338 1.00 94.75 96 ALA A N 1
ATOM 739 C CA . ALA A 1 96 ? -11.389 6.007 8.646 1.00 94.75 96 ALA A CA 1
ATOM 740 C C . ALA A 1 96 ? -10.190 5.044 8.553 1.00 94.75 96 ALA A C 1
ATOM 742 O O . ALA A 1 96 ? -9.114 5.316 9.084 1.00 94.75 96 ALA A O 1
ATOM 743 N N . ALA A 1 97 ? -10.362 3.931 7.838 1.00 95.75 97 ALA A N 1
ATOM 744 C CA . ALA A 1 97 ? -9.309 2.947 7.623 1.00 95.75 97 ALA A CA 1
ATOM 745 C C . ALA A 1 97 ? -8.120 3.556 6.865 1.00 95.75 97 ALA A C 1
ATOM 747 O O . ALA A 1 97 ? -6.975 3.390 7.285 1.00 95.75 97 ALA A O 1
ATOM 748 N N . LEU A 1 98 ? -8.377 4.314 5.794 1.00 95.88 98 LEU A N 1
ATOM 749 C CA . LEU A 1 98 ? -7.327 5.009 5.046 1.00 95.88 98 LEU A CA 1
ATOM 750 C C . LEU A 1 98 ? -6.592 6.037 5.912 1.00 95.88 98 LEU A C 1
ATOM 752 O O . LEU A 1 98 ? -5.366 6.019 5.973 1.00 95.88 98 LEU A O 1
ATOM 756 N N . GLY A 1 99 ? -7.314 6.892 6.637 1.00 94.94 99 GLY A N 1
ATOM 757 C CA . GLY A 1 99 ? -6.724 7.929 7.485 1.00 94.94 99 GLY A CA 1
ATOM 758 C C . GLY A 1 99 ? -5.916 7.385 8.667 1.00 94.94 99 GLY A C 1
ATOM 759 O O . GLY A 1 99 ? -4.916 7.995 9.059 1.00 94.94 99 GLY A O 1
ATOM 760 N N . LEU A 1 100 ? -6.283 6.208 9.185 1.00 95.62 100 LEU A N 1
ATOM 761 C CA . LEU A 1 100 ? -5.494 5.471 10.173 1.00 95.62 100 LEU A CA 1
ATOM 762 C C . LEU A 1 100 ? -4.227 4.851 9.545 1.00 95.62 100 LEU A C 1
ATOM 764 O O . LEU A 1 100 ? -3.186 4.782 10.201 1.00 95.62 100 LEU A O 1
ATOM 768 N N . ALA A 1 101 ? -4.284 4.443 8.270 1.00 95.88 101 ALA A N 1
ATOM 769 C CA . ALA A 1 101 ? -3.151 3.892 7.516 1.00 95.88 101 ALA A CA 1
ATOM 770 C C . ALA A 1 101 ? -2.187 4.969 6.997 1.00 95.88 101 ALA A C 1
ATOM 772 O O . ALA A 1 101 ? -1.018 4.660 6.752 1.00 95.88 101 ALA A O 1
ATOM 773 N N . MET A 1 102 ? -2.642 6.220 6.855 1.00 94.94 102 MET A N 1
ATOM 774 C CA . MET A 1 102 ? -1.891 7.324 6.242 1.00 94.94 102 MET A CA 1
ATOM 775 C C . MET A 1 102 ? -0.432 7.434 6.709 1.00 94.94 102 MET A C 1
ATOM 777 O O . MET A 1 102 ? 0.443 7.496 5.846 1.00 94.94 102 MET A O 1
ATOM 781 N N . PRO A 1 103 ? -0.096 7.375 8.017 1.00 93.56 103 PRO A N 1
ATOM 782 C CA . PRO A 1 103 ? 1.301 7.456 8.442 1.00 93.56 103 PRO A CA 1
ATOM 783 C C . PRO A 1 103 ? 2.192 6.359 7.842 1.00 93.56 103 PRO A C 1
ATOM 785 O O . PRO A 1 103 ? 3.376 6.586 7.609 1.00 93.56 103 PRO A O 1
ATOM 788 N N . ALA A 1 104 ? 1.654 5.159 7.610 1.00 94.25 104 ALA A N 1
ATOM 789 C CA . ALA A 1 104 ? 2.381 4.065 6.973 1.00 94.25 104 ALA A CA 1
ATOM 790 C C . ALA A 1 104 ? 2.423 4.209 5.446 1.00 94.25 104 ALA A C 1
ATOM 792 O O . ALA A 1 104 ? 3.479 3.979 4.858 1.00 94.25 104 ALA A O 1
ATOM 793 N N . LEU A 1 105 ? 1.315 4.616 4.821 1.00 95.56 105 LEU A N 1
ATOM 794 C CA . LEU A 1 105 ? 1.229 4.797 3.369 1.00 95.56 105 LEU A CA 1
ATOM 795 C C . LEU A 1 105 ? 2.148 5.925 2.884 1.00 95.56 105 LEU A C 1
ATOM 797 O O . LEU A 1 105 ? 2.905 5.715 1.943 1.00 95.56 105 LEU A O 1
ATOM 801 N N . VAL A 1 106 ? 2.197 7.055 3.595 1.00 95.00 106 VAL A N 1
ATOM 802 C CA . VAL A 1 106 ? 3.113 8.171 3.292 1.00 95.00 106 VAL A CA 1
ATOM 803 C C . VAL A 1 106 ? 4.579 7.731 3.368 1.00 95.00 106 VAL A C 1
ATOM 805 O O . VAL A 1 106 ? 5.387 8.103 2.520 1.00 95.00 106 VAL A O 1
ATOM 808 N N . ARG A 1 107 ? 4.941 6.884 4.345 1.00 94.94 107 ARG A N 1
ATOM 809 C CA . ARG A 1 107 ? 6.296 6.305 4.399 1.00 94.94 107 ARG A CA 1
ATOM 810 C C . ARG A 1 107 ? 6.575 5.380 3.215 1.00 94.94 107 ARG A C 1
ATOM 812 O O . ARG A 1 107 ? 7.676 5.417 2.679 1.00 94.94 107 ARG A O 1
ATOM 819 N N . CYS A 1 108 ? 5.604 4.557 2.816 1.00 95.69 108 CYS A N 1
ATOM 820 C CA . CYS A 1 108 ? 5.741 3.676 1.654 1.00 95.69 108 CYS A CA 1
ATOM 821 C C . CYS A 1 108 ? 5.933 4.478 0.364 1.00 95.69 108 CYS A C 1
ATOM 823 O O . CYS A 1 108 ? 6.833 4.151 -0.405 1.00 95.69 108 CYS A O 1
ATOM 825 N N . ALA A 1 109 ? 5.155 5.546 0.173 1.00 95.06 109 ALA A N 1
ATOM 826 C CA . ALA A 1 109 ? 5.294 6.458 -0.957 1.00 95.06 109 ALA A CA 1
ATOM 827 C C . ALA A 1 109 ? 6.691 7.080 -0.997 1.00 95.06 109 ALA A C 1
ATOM 829 O O . ALA A 1 109 ? 7.364 6.991 -2.012 1.00 95.06 109 ALA A O 1
ATOM 830 N N . GLY A 1 110 ? 7.201 7.595 0.128 1.00 93.88 110 GLY A N 1
ATOM 831 C CA . GLY A 1 110 ? 8.560 8.147 0.178 1.00 93.88 110 GLY A CA 1
ATOM 832 C C . GLY A 1 110 ? 9.652 7.148 -0.235 1.00 93.88 110 GLY A C 1
ATOM 833 O O . GLY A 1 110 ? 10.610 7.525 -0.905 1.00 93.88 110 GLY A O 1
ATOM 834 N N . ILE A 1 111 ? 9.498 5.867 0.123 1.00 95.12 111 ILE A N 1
ATOM 835 C CA . ILE A 1 111 ? 10.425 4.799 -0.285 1.00 95.12 111 ILE A CA 1
ATOM 836 C C . ILE A 1 111 ? 10.287 4.492 -1.782 1.00 95.12 111 ILE A C 1
ATOM 838 O O . ILE A 1 111 ? 11.293 4.344 -2.473 1.00 95.12 111 ILE A O 1
ATOM 842 N N . LEU A 1 112 ? 9.057 4.380 -2.284 1.00 93.94 112 LEU A N 1
ATOM 843 C CA . LEU A 1 112 ? 8.785 3.992 -3.669 1.00 93.94 112 LEU A CA 1
ATOM 844 C C . LEU A 1 112 ? 9.063 5.118 -4.666 1.00 93.94 112 LEU A C 1
ATOM 846 O O . LEU A 1 112 ? 9.564 4.835 -5.748 1.00 93.94 112 LEU A O 1
ATOM 850 N N . SER A 1 113 ? 8.839 6.374 -4.296 1.00 92.88 113 SER A N 1
ATOM 851 C CA . SER A 1 113 ? 9.127 7.531 -5.146 1.00 92.88 113 SER A CA 1
ATOM 852 C C . SER A 1 113 ? 10.624 7.859 -5.208 1.00 92.88 113 SER A C 1
ATOM 854 O O . SER A 1 113 ? 11.068 8.588 -6.093 1.00 92.88 113 SER A O 1
ATOM 856 N N . ALA A 1 114 ? 11.447 7.311 -4.305 1.00 90.69 114 ALA A N 1
ATOM 857 C CA . ALA A 1 114 ? 12.891 7.522 -4.334 1.00 90.69 114 ALA A CA 1
ATOM 858 C C . ALA A 1 114 ? 13.516 6.928 -5.611 1.00 90.69 114 ALA A C 1
ATOM 860 O O . ALA A 1 114 ? 13.538 5.708 -5.812 1.00 90.69 114 ALA A O 1
ATOM 861 N N . GLY A 1 115 ? 14.042 7.811 -6.468 1.00 86.69 115 GLY A N 1
ATOM 862 C CA . GLY A 1 115 ? 14.655 7.453 -7.752 1.00 86.69 115 GLY A CA 1
ATOM 863 C C . GLY A 1 115 ? 13.660 7.058 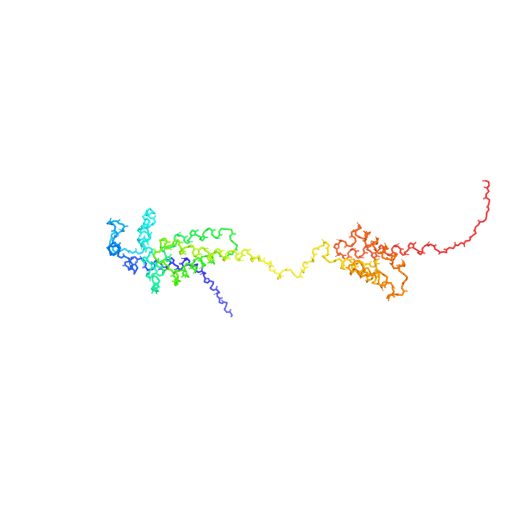-8.848 1.00 86.69 115 GLY A C 1
ATOM 864 O O . GLY A 1 115 ? 14.094 6.669 -9.931 1.00 86.69 115 GLY A O 1
ATOM 865 N N . TYR A 1 116 ? 12.358 7.157 -8.582 1.00 89.44 116 TYR A N 1
ATOM 866 C CA . TYR A 1 116 ? 11.313 6.916 -9.568 1.00 89.44 116 TYR A CA 1
ATOM 867 C C . TYR A 1 116 ? 11.219 8.104 -10.534 1.00 89.44 116 TYR A C 1
ATOM 869 O O . TYR A 1 116 ? 11.346 9.258 -10.124 1.00 89.44 116 TYR A O 1
ATOM 877 N N . ARG A 1 117 ? 11.070 7.811 -11.830 1.00 86.50 117 ARG A N 1
ATOM 878 C CA . ARG A 1 117 ? 11.071 8.814 -12.908 1.00 86.50 117 ARG A CA 1
ATOM 879 C C . ARG A 1 117 ? 9.667 9.234 -13.358 1.00 86.50 117 ARG A C 1
ATOM 881 O O . ARG A 1 117 ? 9.574 10.221 -14.083 1.00 86.50 117 ARG A O 1
ATOM 888 N N . GLY A 1 118 ? 8.630 8.488 -12.968 1.00 87.75 118 GLY A N 1
ATOM 889 C CA . GLY A 1 118 ? 7.227 8.812 -13.245 1.00 87.75 118 GLY A CA 1
ATOM 890 C C . GLY A 1 118 ? 6.648 9.835 -12.264 1.00 87.75 118 GLY A C 1
ATOM 891 O O . GLY A 1 118 ? 7.379 10.427 -11.461 1.00 87.75 118 GLY A O 1
ATOM 892 N N . ASP A 1 119 ? 5.333 10.048 -12.323 1.00 89.62 119 ASP A N 1
ATOM 893 C CA . ASP A 1 119 ? 4.644 10.963 -11.413 1.00 89.62 119 ASP A CA 1
ATOM 894 C C . ASP A 1 119 ? 4.459 10.312 -10.033 1.00 89.62 119 ASP A C 1
ATOM 896 O O . ASP A 1 119 ? 3.874 9.242 -9.881 1.00 89.62 119 ASP A O 1
ATOM 900 N N . ALA A 1 120 ? 4.940 10.974 -8.979 1.00 89.31 120 ALA A N 1
ATOM 901 C CA . ALA A 1 120 ? 4.758 10.498 -7.610 1.00 89.31 120 ALA A CA 1
ATOM 902 C C . ALA A 1 120 ? 3.272 10.392 -7.208 1.00 89.31 120 ALA A C 1
ATOM 904 O O . ALA A 1 120 ? 2.944 9.608 -6.317 1.00 89.31 120 ALA A O 1
ATOM 905 N N . ALA A 1 121 ? 2.376 11.142 -7.860 1.00 90.94 121 ALA A N 1
ATOM 906 C CA . ALA A 1 121 ? 0.938 11.027 -7.643 1.00 90.94 121 ALA A CA 1
ATOM 907 C C . ALA A 1 121 ? 0.373 9.664 -8.086 1.00 90.94 121 ALA A C 1
ATOM 909 O O . ALA A 1 121 ? -0.584 9.189 -7.469 1.00 90.94 121 ALA A O 1
ATOM 910 N N . ASP A 1 122 ? 0.984 9.010 -9.079 1.00 92.75 122 ASP A N 1
ATOM 911 C CA . ASP A 1 122 ? 0.578 7.672 -9.526 1.00 92.75 122 ASP A CA 1
ATOM 912 C C . ASP A 1 122 ? 0.919 6.620 -8.461 1.00 92.75 122 ASP A C 1
ATOM 914 O O . ASP A 1 122 ? 0.100 5.758 -8.142 1.00 92.75 122 ASP A O 1
ATOM 918 N N . ILE A 1 123 ? 2.075 6.757 -7.798 1.00 95.06 123 ILE A N 1
ATOM 919 C CA . ILE A 1 123 ? 2.456 5.919 -6.647 1.00 95.06 123 ILE A CA 1
ATOM 920 C C . ILE A 1 123 ? 1.465 6.088 -5.488 1.00 95.06 123 ILE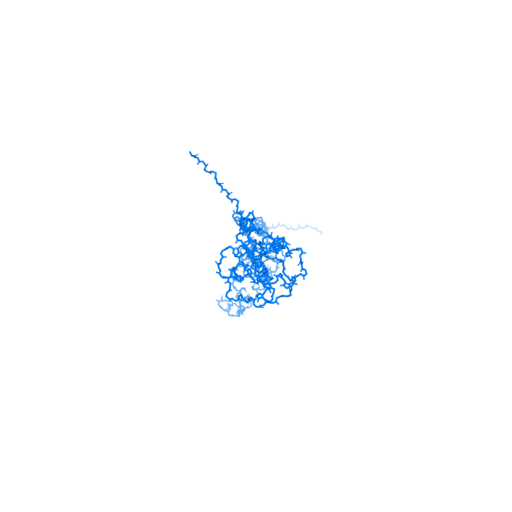 A C 1
ATOM 922 O O . ILE A 1 123 ? 1.037 5.092 -4.896 1.00 95.06 123 ILE A O 1
ATOM 926 N N . ASP A 1 124 ? 1.084 7.327 -5.158 1.00 94.75 124 ASP A N 1
ATOM 927 C CA . ASP A 1 124 ? 0.072 7.601 -4.130 1.00 94.75 124 ASP A CA 1
ATOM 928 C C . ASP A 1 124 ? -1.271 6.944 -4.495 1.00 94.75 124 ASP A C 1
ATOM 930 O O . ASP A 1 124 ? -1.916 6.319 -3.646 1.00 94.75 124 ASP A O 1
ATOM 934 N N . GLY A 1 125 ? -1.681 7.068 -5.761 1.00 95.38 125 GLY A N 1
ATOM 935 C CA . GLY A 1 125 ? -2.893 6.465 -6.308 1.00 95.38 125 GLY A CA 1
ATOM 936 C C . GLY A 1 125 ? -2.897 4.944 -6.176 1.00 95.38 125 GLY A C 1
ATOM 937 O O . GLY A 1 125 ? -3.834 4.384 -5.605 1.00 95.38 125 GLY A O 1
ATOM 938 N N . GLU A 1 126 ? -1.828 4.280 -6.612 1.00 97.00 126 GLU A N 1
ATOM 939 C CA . GLU A 1 126 ? -1.706 2.821 -6.564 1.00 97.00 126 GLU A CA 1
ATOM 940 C C . GLU A 1 126 ? -1.589 2.271 -5.138 1.00 97.00 126 GLU A C 1
ATOM 942 O O . GLU A 1 126 ? -2.156 1.220 -4.820 1.00 97.00 126 GLU A O 1
ATOM 947 N N . LEU A 1 127 ? -0.933 2.998 -4.225 1.00 97.38 127 LEU A N 1
ATOM 948 C CA . LEU A 1 127 ? -0.912 2.637 -2.803 1.00 97.38 127 LEU A CA 1
ATOM 949 C C . LEU A 1 127 ? -2.331 2.592 -2.229 1.00 97.38 127 LEU A C 1
ATOM 951 O O . LEU A 1 127 ? -2.694 1.644 -1.523 1.00 97.38 127 LEU A O 1
ATOM 955 N N . VAL A 1 128 ? -3.134 3.614 -2.532 1.00 97.00 128 VAL A N 1
ATOM 956 C CA . VAL A 1 128 ? -4.529 3.708 -2.090 1.00 97.00 128 VAL A CA 1
ATOM 957 C C . VAL A 1 128 ? -5.389 2.654 -2.784 1.00 97.00 128 VAL A C 1
ATOM 959 O O . VAL A 1 128 ? -6.176 1.982 -2.114 1.00 97.00 128 VAL A O 1
ATOM 962 N N . ALA A 1 129 ? -5.228 2.460 -4.093 1.00 96.94 129 ALA A N 1
ATOM 963 C CA . ALA A 1 129 ? -5.989 1.487 -4.871 1.00 96.94 129 ALA A CA 1
ATOM 964 C C . ALA A 1 129 ? -5.733 0.051 -4.392 1.00 96.94 129 ALA A C 1
ATOM 966 O O . ALA A 1 129 ? -6.686 -0.688 -4.122 1.00 96.94 129 ALA A O 1
ATOM 967 N N . GLY A 1 130 ? -4.470 -0.336 -4.193 1.00 97.44 130 GLY A N 1
ATOM 968 C CA . GLY A 1 130 ? -4.106 -1.655 -3.675 1.00 97.44 130 GLY A CA 1
ATOM 969 C C . GLY A 1 130 ? -4.583 -1.882 -2.238 1.00 97.44 130 GLY A C 1
ATOM 970 O O . GLY A 1 130 ? -5.073 -2.966 -1.911 1.00 97.44 130 GLY A O 1
ATOM 971 N N . PHE A 1 131 ? -4.522 -0.851 -1.385 1.00 97.00 131 PHE A N 1
ATOM 972 C CA . PHE A 1 131 ? -5.086 -0.908 -0.033 1.00 97.00 131 PHE A CA 1
ATOM 973 C C . PHE A 1 131 ? -6.605 -1.134 -0.065 1.00 97.00 131 PHE A C 1
ATOM 975 O O . PHE A 1 131 ? -7.114 -2.022 0.618 1.00 97.00 131 PHE A O 1
ATOM 982 N N . LEU A 1 132 ? -7.334 -0.351 -0.866 1.00 95.50 132 LEU A N 1
ATOM 983 C CA . LEU A 1 132 ? -8.793 -0.436 -0.972 1.00 95.50 132 LEU A CA 1
ATOM 984 C C . LEU A 1 132 ? -9.257 -1.751 -1.593 1.00 95.50 132 LEU A C 1
ATOM 986 O O . LEU A 1 132 ? -10.256 -2.312 -1.145 1.00 95.50 132 LEU A O 1
ATOM 990 N N . THR A 1 133 ? -8.523 -2.254 -2.583 1.00 95.94 133 THR A N 1
ATOM 991 C CA . THR A 1 133 ? -8.786 -3.558 -3.200 1.00 95.94 133 THR A CA 1
ATOM 992 C C . THR A 1 133 ? -8.694 -4.666 -2.155 1.00 95.94 133 THR A C 1
ATOM 994 O O . THR A 1 133 ? -9.615 -5.466 -2.032 1.00 95.94 133 THR A O 1
ATOM 997 N N . ALA A 1 134 ? -7.643 -4.667 -1.329 1.00 95.00 134 ALA A N 1
ATOM 998 C CA . ALA A 1 134 ? -7.495 -5.647 -0.255 1.00 95.00 134 ALA A CA 1
ATOM 999 C C . ALA A 1 134 ? -8.513 -5.468 0.884 1.00 95.00 134 ALA A C 1
ATOM 1001 O O . ALA A 1 134 ? -8.911 -6.445 1.510 1.00 95.00 134 ALA A O 1
ATOM 1002 N N . LEU A 1 135 ? -8.942 -4.235 1.167 1.00 94.50 135 LEU A N 1
ATOM 1003 C CA . LEU A 1 135 ? -9.957 -3.960 2.187 1.00 94.50 135 LEU A CA 1
ATOM 1004 C C . LEU A 1 135 ? -11.354 -4.450 1.770 1.00 94.50 135 LEU A C 1
ATOM 1006 O O . LEU A 1 135 ? -12.142 -4.875 2.613 1.00 94.50 135 LEU A O 1
ATOM 1010 N N . ARG A 1 136 ? -11.669 -4.369 0.474 1.00 92.50 136 ARG A N 1
ATOM 1011 C CA . ARG A 1 136 ? -12.956 -4.796 -0.096 1.00 92.50 136 ARG A CA 1
ATOM 1012 C C . ARG A 1 136 ? -12.972 -6.259 -0.539 1.00 92.50 136 ARG A C 1
ATOM 1014 O O . ARG A 1 136 ? -14.042 -6.756 -0.861 1.00 92.50 136 ARG A O 1
ATOM 1021 N N . GLY A 1 137 ? -11.817 -6.916 -0.592 1.00 91.56 137 GLY A N 1
ATOM 1022 C CA . GLY A 1 137 ? -11.704 -8.302 -1.035 1.00 91.56 137 GLY A CA 1
ATOM 1023 C C . GLY A 1 137 ? -12.436 -9.271 -0.110 1.00 91.56 137 GLY A C 1
ATOM 1024 O O . GLY A 1 137 ? -12.342 -9.165 1.114 1.00 91.56 137 GLY A O 1
ATOM 1025 N N . ASP A 1 138 ? -13.124 -10.249 -0.700 1.00 86.12 138 ASP A N 1
ATOM 1026 C CA . ASP A 1 138 ? -13.816 -11.325 0.029 1.00 86.12 138 ASP A CA 1
ATOM 1027 C C . ASP A 1 138 ? -12.840 -12.230 0.812 1.00 86.12 138 ASP A C 1
ATOM 1029 O O . ASP A 1 138 ? -13.233 -12.962 1.719 1.00 86.12 138 ASP A O 1
ATOM 1033 N N . ASP A 1 139 ? -11.547 -12.183 0.480 1.00 85.56 139 ASP A N 1
ATOM 1034 C CA . ASP A 1 139 ? -10.465 -12.913 1.141 1.00 85.56 139 ASP A CA 1
ATOM 1035 C C . ASP A 1 139 ? -9.902 -12.190 2.383 1.00 85.56 139 ASP A C 1
ATOM 1037 O O . ASP A 1 139 ? -8.939 -12.664 3.009 1.00 85.56 139 ASP A O 1
ATOM 1041 N N . LEU A 1 140 ? -10.494 -11.054 2.777 1.00 89.12 140 LEU A N 1
ATOM 1042 C CA . LEU A 1 140 ? -10.113 -10.320 3.979 1.00 89.12 140 LEU A CA 1
ATOM 1043 C C . LEU A 1 140 ? -10.468 -11.100 5.254 1.00 89.12 140 LEU A C 1
ATOM 1045 O O . LEU A 1 140 ? -11.491 -10.908 5.904 1.00 89.12 140 LEU A O 1
ATOM 1049 N N . ASP A 1 141 ? -9.543 -11.955 5.669 1.00 88.38 141 ASP A N 1
ATOM 1050 C CA . ASP A 1 141 ? -9.630 -12.658 6.943 1.00 88.38 141 ASP A CA 1
ATOM 1051 C C . ASP A 1 141 ? -9.243 -11.733 8.114 1.00 88.38 141 ASP A C 1
ATOM 1053 O O . ASP A 1 141 ? -8.053 -11.509 8.371 1.00 88.38 141 ASP A O 1
ATOM 1057 N N . LEU A 1 142 ? -10.251 -11.206 8.820 1.00 89.06 142 LEU A N 1
ATOM 1058 C CA . LEU A 1 142 ? -10.104 -10.366 10.020 1.00 89.06 142 LEU A CA 1
ATOM 1059 C C . LEU A 1 142 ? -9.712 -11.154 11.280 1.00 89.06 142 LEU A C 1
ATOM 1061 O O . LEU A 1 142 ? -9.342 -10.548 12.287 1.00 89.06 142 LEU A O 1
ATOM 1065 N N . SER A 1 143 ? -9.787 -12.490 11.256 1.00 86.12 143 SER A N 1
ATOM 1066 C CA . SER A 1 143 ? -9.364 -13.318 12.393 1.00 86.12 143 SER A CA 1
ATOM 1067 C C . SER A 1 143 ? -7.841 -13.393 12.506 1.00 86.12 143 SER A C 1
ATOM 1069 O O . SER A 1 143 ? -7.294 -13.545 13.602 1.00 86.12 143 SER A O 1
ATOM 1071 N N . ARG A 1 144 ? -7.139 -13.223 11.379 1.00 85.62 144 ARG A N 1
ATOM 1072 C CA . ARG A 1 144 ? -5.678 -13.182 11.346 1.00 85.62 144 ARG A CA 1
ATOM 1073 C C . ARG A 1 144 ? -5.147 -11.910 12.005 1.00 85.62 144 ARG A C 1
ATOM 1075 O O . ARG A 1 144 ? -5.703 -10.830 11.804 1.00 85.62 144 ARG A O 1
ATOM 1082 N N . PRO A 1 145 ? -4.034 -12.013 12.745 1.00 79.56 145 PRO A N 1
ATOM 1083 C CA . PRO A 1 145 ? -3.425 -10.855 13.379 1.00 79.56 145 PRO A CA 1
ATOM 1084 C C . PRO A 1 145 ? -2.843 -9.887 12.338 1.00 79.56 145 PRO A C 1
ATOM 1086 O O . PRO A 1 145 ? -2.513 -10.272 11.211 1.00 79.56 145 PRO A O 1
ATOM 1089 N N . VAL A 1 146 ? -2.638 -8.637 12.756 1.00 85.12 146 VAL A N 1
ATOM 1090 C CA . VAL A 1 146 ? -1.911 -7.601 12.004 1.00 85.12 146 VAL A CA 1
ATOM 1091 C C . VAL A 1 146 ? -2.588 -7.235 10.676 1.00 85.12 146 VAL A C 1
ATOM 1093 O O . VAL A 1 146 ? -1.934 -7.042 9.647 1.00 85.12 146 VAL A O 1
ATOM 1096 N N . VAL A 1 147 ? -3.919 -7.099 10.706 1.00 89.19 147 VAL A N 1
ATOM 1097 C CA . VAL A 1 147 ? -4.747 -6.737 9.538 1.00 89.19 147 VAL A CA 1
ATOM 1098 C C . VAL A 1 147 ? -4.192 -5.503 8.824 1.00 89.19 147 VAL A C 1
ATOM 1100 O O . VAL A 1 147 ? -4.024 -5.517 7.606 1.00 89.19 147 VAL A O 1
ATOM 1103 N N . TYR A 1 148 ? -3.801 -4.473 9.578 1.00 89.88 148 TYR A N 1
ATOM 1104 C CA . TYR A 1 148 ? -3.274 -3.236 9.002 1.00 89.88 148 TYR A CA 1
ATOM 1105 C C . TYR A 1 148 ? -2.019 -3.454 8.149 1.00 89.88 148 TYR A C 1
ATOM 1107 O O . TYR A 1 148 ? -1.895 -2.870 7.077 1.00 89.88 148 TYR A O 1
ATOM 1115 N N . ALA A 1 149 ? -1.082 -4.295 8.603 1.00 91.31 149 ALA A N 1
ATOM 1116 C CA . ALA A 1 149 ? 0.172 -4.500 7.889 1.00 91.31 149 ALA A CA 1
ATOM 1117 C C . ALA A 1 149 ? -0.081 -5.243 6.580 1.00 91.31 149 ALA A C 1
ATOM 1119 O O . ALA A 1 149 ? 0.534 -4.920 5.571 1.00 91.31 149 ALA A O 1
ATOM 1120 N N . ARG A 1 150 ? -1.028 -6.190 6.581 1.00 93.50 150 ARG A N 1
ATOM 1121 C CA . ARG A 1 150 ? -1.451 -6.907 5.373 1.00 93.50 150 ARG A CA 1
ATOM 1122 C C . ARG A 1 150 ? -2.084 -5.966 4.348 1.00 93.50 150 ARG A C 1
ATOM 1124 O O . ARG A 1 150 ? -1.744 -6.058 3.172 1.00 93.50 150 ARG A O 1
ATOM 1131 N N . LEU A 1 151 ? -2.945 -5.048 4.789 1.00 95.00 151 LEU A N 1
ATOM 1132 C CA . LEU A 1 151 ? -3.569 -4.050 3.915 1.00 95.00 151 LEU A CA 1
ATOM 1133 C C . LEU A 1 151 ? -2.534 -3.068 3.345 1.00 95.00 151 LEU A C 1
ATOM 1135 O O . LEU A 1 151 ? -2.475 -2.871 2.133 1.00 95.00 151 LEU A O 1
ATOM 1139 N N . CYS A 1 152 ? -1.656 -2.514 4.188 1.00 95.75 152 CYS A N 1
ATOM 1140 C CA . CYS A 1 152 ? -0.571 -1.643 3.726 1.00 95.75 152 CYS A CA 1
ATOM 1141 C C . CYS A 1 152 ? 0.394 -2.377 2.784 1.00 95.75 152 CYS A C 1
ATOM 1143 O O . CYS A 1 152 ? 0.874 -1.789 1.821 1.00 95.75 152 CYS A O 1
ATOM 1145 N N . TRP A 1 153 ? 0.661 -3.663 3.028 1.00 96.69 153 TRP A N 1
ATOM 1146 C CA . TRP A 1 153 ? 1.482 -4.490 2.146 1.00 96.69 153 TRP A CA 1
ATOM 1147 C C . TRP A 1 153 ? 0.818 -4.736 0.790 1.00 96.69 153 TRP A C 1
ATOM 1149 O O . TRP A 1 153 ? 1.506 -4.786 -0.225 1.00 96.69 153 TRP A O 1
ATOM 1159 N N . ALA A 1 154 ? -0.507 -4.882 0.743 1.00 96.88 154 ALA A N 1
ATOM 1160 C CA . ALA A 1 154 ? -1.232 -4.968 -0.521 1.00 96.88 154 ALA A CA 1
ATOM 1161 C C . ALA A 1 154 ? -1.115 -3.670 -1.331 1.00 96.88 154 ALA A C 1
ATOM 1163 O O . ALA A 1 154 ? -0.774 -3.739 -2.508 1.00 96.88 154 ALA A O 1
ATOM 1164 N N . GLY A 1 155 ? -1.286 -2.513 -0.682 1.00 97.12 155 GLY A N 1
ATOM 1165 C CA . GLY A 1 155 ? -1.017 -1.210 -1.298 1.00 97.12 155 GLY A CA 1
ATOM 1166 C C . GLY A 1 155 ? 0.418 -1.098 -1.812 1.00 97.12 155 GLY A C 1
ATOM 1167 O O . GLY A 1 155 ? 0.640 -0.777 -2.974 1.00 97.12 155 GLY A O 1
ATOM 1168 N N . TRP A 1 156 ? 1.407 -1.430 -0.975 1.00 97.75 156 TRP A N 1
ATOM 1169 C CA . TRP A 1 156 ? 2.820 -1.374 -1.361 1.00 97.75 156 TRP A CA 1
ATOM 1170 C C . TRP A 1 156 ? 3.141 -2.266 -2.562 1.00 97.75 156 TRP A C 1
ATOM 1172 O O . TRP A 1 156 ? 3.894 -1.848 -3.436 1.00 97.75 156 TRP A O 1
ATOM 1182 N N . ARG A 1 157 ? 2.573 -3.479 -2.627 1.00 97.88 157 ARG A N 1
ATOM 1183 C CA . ARG A 1 157 ? 2.761 -4.372 -3.779 1.00 97.88 157 ARG A CA 1
ATOM 1184 C C . ARG A 1 157 ? 2.204 -3.757 -5.059 1.00 97.88 157 ARG A C 1
ATOM 1186 O O . ARG A 1 157 ? 2.937 -3.733 -6.033 1.00 97.88 157 ARG A O 1
ATOM 1193 N N . ALA A 1 158 ? 0.983 -3.220 -5.030 1.00 97.44 158 ALA A N 1
ATOM 1194 C CA . ALA A 1 158 ? 0.374 -2.581 -6.199 1.00 97.44 158 ALA A CA 1
ATOM 1195 C C . ALA A 1 158 ? 1.240 -1.427 -6.735 1.00 97.44 158 ALA A C 1
ATOM 1197 O O . ALA A 1 158 ? 1.648 -1.440 -7.892 1.00 97.44 158 ALA A O 1
ATOM 1198 N N . ALA A 1 159 ? 1.637 -0.497 -5.863 1.00 96.69 159 ALA A N 1
ATOM 1199 C CA . ALA A 1 159 ? 2.473 0.635 -6.261 1.00 96.69 159 ALA A CA 1
ATOM 1200 C C . ALA A 1 159 ? 3.893 0.232 -6.691 1.00 96.69 159 ALA A C 1
ATOM 1202 O O . ALA A 1 159 ? 4.483 0.849 -7.577 1.00 96.69 159 ALA A O 1
ATOM 1203 N N . ARG A 1 160 ? 4.464 -0.818 -6.091 1.00 96.69 160 ARG A N 1
ATOM 1204 C CA . ARG A 1 160 ? 5.738 -1.374 -6.557 1.00 96.69 160 ARG A CA 1
ATOM 1205 C C . ARG A 1 160 ? 5.597 -1.994 -7.943 1.00 96.69 160 ARG A C 1
ATOM 1207 O O . ARG A 1 160 ? 6.507 -1.843 -8.749 1.00 96.69 160 ARG A O 1
ATOM 1214 N N . ASP A 1 161 ? 4.515 -2.715 -8.201 1.00 95.62 161 ASP A N 1
ATOM 1215 C CA . ASP A 1 161 ? 4.304 -3.375 -9.484 1.00 95.62 161 ASP A CA 1
ATOM 1216 C C . ASP A 1 161 ? 4.125 -2.326 -10.604 1.00 95.62 161 ASP A C 1
ATOM 1218 O O . ASP A 1 161 ? 4.722 -2.503 -11.663 1.00 95.62 161 ASP A O 1
ATOM 1222 N N . LEU A 1 162 ? 3.461 -1.187 -10.334 1.00 93.81 162 LEU A N 1
ATOM 1223 C CA . LEU A 1 162 ? 3.484 -0.000 -11.212 1.00 93.81 162 LEU A CA 1
ATOM 1224 C C . LEU A 1 162 ? 4.915 0.484 -11.456 1.00 93.81 162 LEU A C 1
ATOM 1226 O O . LEU A 1 162 ? 5.357 0.572 -12.595 1.00 93.81 162 LEU A O 1
ATOM 1230 N N . ARG A 1 163 ? 5.671 0.757 -10.385 1.00 92.44 163 ARG A N 1
ATOM 1231 C CA . ARG A 1 163 ? 7.052 1.241 -10.512 1.00 92.44 163 ARG A CA 1
ATOM 1232 C C . ARG A 1 163 ? 7.914 0.304 -11.366 1.00 92.44 163 ARG A C 1
ATOM 1234 O O . ARG A 1 163 ? 8.723 0.774 -12.158 1.00 92.44 163 ARG A O 1
ATOM 1241 N N . LEU A 1 164 ? 7.775 -1.008 -11.183 1.00 91.44 164 LEU A N 1
ATOM 1242 C CA . LEU A 1 164 ? 8.507 -2.006 -11.963 1.00 91.44 164 LEU A CA 1
ATOM 1243 C C . LEU A 1 164 ? 8.057 -2.039 -13.427 1.00 91.44 164 LEU A C 1
ATOM 1245 O O . LEU A 1 164 ? 8.900 -2.240 -14.298 1.00 91.44 164 LEU A O 1
ATOM 1249 N N . ALA A 1 165 ? 6.762 -1.854 -13.696 1.00 88.69 165 ALA A N 1
ATOM 1250 C CA . ALA A 1 165 ? 6.238 -1.746 -15.054 1.00 88.69 165 ALA A CA 1
ATOM 1251 C C . ALA A 1 165 ? 6.812 -0.513 -15.767 1.00 88.69 165 ALA A C 1
ATOM 1253 O O . ALA A 1 165 ? 7.365 -0.654 -16.852 1.00 88.69 165 ALA A O 1
ATOM 1254 N N . ASP A 1 166 ? 6.817 0.646 -15.111 1.00 85.44 166 ASP A N 1
ATOM 1255 C CA . ASP A 1 166 ? 7.376 1.888 -15.657 1.00 85.44 166 ASP A CA 1
ATOM 1256 C C . ASP A 1 166 ? 8.900 1.845 -15.829 1.00 85.44 166 ASP A C 1
ATOM 1258 O O . ASP A 1 166 ? 9.449 2.434 -16.754 1.00 85.44 166 ASP A O 1
ATOM 1262 N N . GLU A 1 167 ? 9.625 1.160 -14.939 1.00 80.12 167 GLU A N 1
ATOM 1263 C CA . GLU A 1 167 ? 11.068 0.945 -15.110 1.00 80.12 167 GLU A CA 1
ATOM 1264 C C . GLU A 1 167 ? 11.368 -0.024 -16.271 1.00 80.12 167 GLU A C 1
ATOM 1266 O O . GLU A 1 167 ? 12.409 0.102 -16.924 1.00 80.12 167 GLU A O 1
ATOM 1271 N N . ALA A 1 168 ? 10.476 -0.988 -16.536 1.00 72.12 168 ALA A N 1
ATOM 1272 C CA . ALA A 1 168 ? 10.576 -1.902 -17.674 1.00 72.12 168 ALA A CA 1
ATOM 1273 C C . ALA A 1 168 ? 10.188 -1.224 -18.997 1.00 72.12 168 ALA A C 1
ATOM 1275 O O . ALA A 1 168 ? 10.778 -1.522 -20.042 1.00 72.12 168 ALA A O 1
ATOM 1276 N N . GLU A 1 169 ? 9.247 -0.284 -18.952 1.00 61.06 169 GLU A N 1
ATOM 1277 C CA . GLU A 1 169 ? 8.960 0.651 -20.031 1.00 61.06 169 GLU A CA 1
ATOM 1278 C C . GLU A 1 169 ? 10.065 1.706 -20.099 1.00 61.06 169 GLU A C 1
ATOM 1280 O O . GLU A 1 169 ? 9.910 2.848 -19.686 1.00 61.06 169 GLU A O 1
ATOM 1285 N N . VAL A 1 170 ? 11.225 1.336 -20.653 1.00 54.16 170 VAL A N 1
ATOM 1286 C CA . VAL A 1 170 ? 12.208 2.335 -21.087 1.00 54.16 170 VAL A CA 1
ATOM 1287 C C . VAL A 1 170 ? 11.482 3.255 -22.068 1.00 54.16 170 VAL A C 1
ATOM 1289 O O . VAL A 1 170 ? 11.125 2.775 -23.150 1.00 54.16 170 VAL A O 1
ATOM 1292 N N . PRO A 1 171 ? 11.281 4.551 -21.756 1.00 50.19 171 PRO A N 1
ATOM 1293 C CA . PRO A 1 171 ? 10.731 5.472 -22.728 1.00 50.19 171 PRO A CA 1
ATOM 1294 C C . PRO A 1 171 ? 11.729 5.493 -23.877 1.00 50.19 171 PRO A C 1
ATOM 1296 O O . PRO A 1 171 ? 12.857 5.979 -23.736 1.00 50.19 171 PRO A O 1
ATOM 1299 N N . LEU A 1 172 ? 11.354 4.886 -25.001 1.00 50.12 172 LEU A N 1
ATOM 1300 C CA . LEU A 1 172 ? 12.033 5.153 -26.253 1.00 50.12 172 LEU A CA 1
ATOM 1301 C C . LEU A 1 172 ? 11.935 6.671 -26.424 1.00 50.12 172 LEU A C 1
ATOM 1303 O O . LEU A 1 172 ? 10.825 7.199 -26.332 1.00 50.12 172 LEU A O 1
ATOM 1307 N N . PRO A 1 173 ? 13.068 7.385 -26.567 1.00 46.66 173 PRO A N 1
ATOM 1308 C CA . PRO A 1 173 ? 13.033 8.817 -26.795 1.00 46.66 173 PRO A CA 1
ATOM 1309 C C . PRO A 1 173 ? 12.042 9.105 -27.911 1.00 46.66 173 PRO A C 1
ATOM 1311 O O . PRO A 1 173 ? 12.035 8.386 -28.911 1.00 46.66 173 PRO A O 1
ATOM 1314 N N . ASP A 1 174 ? 11.216 10.122 -27.697 1.00 42.75 174 ASP A N 1
ATOM 1315 C CA . ASP A 1 174 ? 10.248 10.618 -28.660 1.00 42.75 174 ASP A CA 1
ATOM 1316 C C . ASP A 1 174 ? 10.890 10.700 -30.059 1.00 42.75 174 ASP A C 1
ATOM 1318 O O . ASP A 1 174 ? 11.782 11.519 -30.315 1.00 42.75 174 ASP A O 1
ATOM 1322 N N . PHE A 1 175 ? 10.510 9.771 -30.943 1.00 46.34 175 PHE A N 1
ATOM 1323 C CA . PHE A 1 175 ? 11.074 9.667 -32.290 1.00 46.34 175 PHE A CA 1
ATOM 1324 C C . PHE A 1 175 ? 10.627 10.826 -33.187 1.00 46.34 175 PHE A C 1
ATOM 1326 O O . PHE A 1 175 ? 11.193 10.992 -34.269 1.00 46.34 175 PHE A O 1
ATOM 1333 N N . ASP A 1 176 ? 9.713 11.685 -32.726 1.00 45.25 176 ASP A N 1
ATOM 1334 C CA . ASP A 1 176 ? 9.250 12.856 -33.476 1.00 45.25 176 ASP A CA 1
ATOM 1335 C C . ASP A 1 176 ? 10.339 13.929 -33.682 1.00 45.25 176 ASP A C 1
ATOM 1337 O O . ASP A 1 176 ? 10.120 14.919 -34.381 1.00 45.25 176 ASP A O 1
ATOM 1341 N N . SER A 1 177 ? 11.556 13.722 -33.160 1.00 46.91 177 SER A N 1
ATOM 1342 C CA . SER A 1 177 ? 12.707 14.610 -33.384 1.00 46.91 177 SER A CA 1
ATOM 1343 C C . SER A 1 177 ? 13.913 13.979 -34.094 1.00 46.91 177 SER A C 1
ATOM 1345 O O . SER A 1 177 ? 14.901 14.675 -34.333 1.00 46.91 177 SER A O 1
ATOM 1347 N N . VAL A 1 178 ? 13.850 12.708 -34.515 1.00 45.31 178 VAL A N 1
ATOM 1348 C CA . VAL A 1 178 ? 14.915 12.097 -35.331 1.00 45.31 178 VAL A CA 1
ATOM 1349 C C . VAL A 1 178 ? 14.298 11.318 -36.488 1.00 45.31 178 VAL A C 1
ATOM 1351 O O . VAL A 1 178 ? 14.080 10.113 -36.413 1.00 45.31 178 VAL A O 1
ATOM 1354 N N . ALA A 1 179 ? 14.097 12.010 -37.608 1.00 45.97 179 ALA A N 1
ATOM 1355 C CA . ALA A 1 179 ? 13.758 11.423 -38.906 1.00 45.97 179 ALA A CA 1
ATOM 1356 C C . ALA A 1 179 ? 14.872 10.529 -39.503 1.00 45.97 179 ALA A C 1
ATOM 1358 O O . ALA A 1 179 ? 14.818 10.191 -40.682 1.00 45.97 179 ALA A O 1
ATOM 1359 N N . ASP A 1 180 ? 15.865 10.125 -38.710 1.00 47.19 180 ASP A N 1
ATOM 1360 C CA . ASP A 1 180 ? 16.953 9.259 -39.140 1.00 47.19 180 ASP A CA 1
ATOM 1361 C C . ASP A 1 180 ? 16.870 7.911 -38.426 1.00 47.19 180 ASP A C 1
ATOM 1363 O O . ASP A 1 180 ? 17.189 7.753 -37.244 1.00 47.19 180 ASP A O 1
ATOM 1367 N N . SER A 1 181 ? 16.463 6.901 -39.196 1.00 49.97 181 SER A N 1
ATOM 1368 C CA . SER A 1 181 ? 16.652 5.498 -38.839 1.00 49.97 181 SER A CA 1
ATOM 1369 C C . SER A 1 181 ? 18.111 5.275 -38.434 1.00 49.97 181 SER A C 1
ATOM 1371 O O . SER A 1 181 ? 19.018 5.514 -39.231 1.00 49.97 181 SER A O 1
ATOM 1373 N N . ARG A 1 182 ? 18.362 4.790 -37.211 1.00 50.78 182 ARG A N 1
ATOM 1374 C CA . ARG A 1 182 ? 19.709 4.348 -36.825 1.00 50.78 182 ARG A CA 1
ATOM 1375 C C . ARG A 1 182 ? 20.111 3.175 -37.726 1.00 50.78 182 ARG A C 1
ATOM 1377 O O . ARG A 1 182 ? 19.418 2.155 -37.707 1.00 50.78 182 ARG A O 1
ATOM 1384 N N . PRO A 1 183 ? 21.204 3.278 -38.502 1.00 53.62 183 PRO A N 1
ATOM 1385 C CA . PRO A 1 183 ? 21.677 2.144 -39.275 1.00 53.62 183 PRO A CA 1
ATOM 1386 C C . PRO A 1 183 ? 22.078 0.998 -38.324 1.00 53.62 183 PRO A C 1
ATOM 1388 O O . PRO A 1 183 ? 22.613 1.266 -37.244 1.00 53.62 183 PRO A O 1
ATOM 1391 N N . PRO A 1 184 ? 21.815 -0.270 -38.694 1.00 54.88 184 PRO A N 1
ATOM 1392 C CA . PRO A 1 184 ? 22.261 -1.446 -37.951 1.00 54.88 184 PRO A CA 1
ATOM 1393 C C . PRO A 1 184 ? 23.746 -1.380 -37.575 1.00 54.88 184 PRO A C 1
ATOM 1395 O O . PRO A 1 184 ? 24.562 -0.866 -38.342 1.00 54.88 184 PRO A O 1
ATOM 1398 N N . GLU A 1 185 ? 24.106 -1.955 -36.423 1.00 54.88 185 GLU A N 1
ATOM 1399 C CA . GLU A 1 185 ? 25.504 -2.062 -35.995 1.00 54.88 185 GLU A CA 1
ATOM 1400 C C . GLU A 1 185 ? 26.352 -2.801 -37.044 1.00 54.88 185 GLU A C 1
ATOM 1402 O O . GLU A 1 185 ? 26.005 -3.889 -37.516 1.00 54.88 185 GLU A O 1
ATOM 1407 N N . VAL A 1 186 ? 27.472 -2.179 -37.412 1.00 56.00 186 VAL A N 1
ATOM 1408 C CA . VAL A 1 186 ? 28.445 -2.693 -38.380 1.00 56.00 186 VAL A CA 1
ATOM 1409 C C . VAL A 1 186 ? 29.427 -3.629 -37.656 1.00 56.00 186 VAL A C 1
ATOM 1411 O O . VAL A 1 186 ? 29.895 -3.270 -36.575 1.00 56.00 186 VAL A O 1
ATOM 1414 N N . PRO A 1 187 ? 29.790 -4.793 -38.238 1.00 53.34 187 PRO A N 1
ATOM 1415 C CA . PRO A 1 187 ? 29.437 -5.284 -39.569 1.00 53.34 187 PRO A CA 1
ATOM 1416 C C . PRO A 1 187 ? 28.106 -6.046 -39.572 1.00 53.34 187 PRO A C 1
ATOM 1418 O O . PRO A 1 187 ? 27.867 -6.913 -38.738 1.00 53.34 187 PRO A O 1
ATOM 1421 N N . TRP A 1 188 ? 27.271 -5.718 -40.558 1.00 60.88 188 TRP A N 1
ATOM 1422 C CA . TRP A 1 188 ? 25.946 -6.267 -40.854 1.00 60.88 188 TRP A CA 1
ATOM 1423 C C . TRP A 1 188 ? 25.771 -7.739 -40.447 1.00 60.88 188 TRP A C 1
ATOM 1425 O O . TRP A 1 188 ? 26.514 -8.610 -40.894 1.00 60.88 188 TRP A O 1
ATOM 1435 N N . ARG A 1 189 ? 24.745 -8.026 -39.635 1.00 57.22 189 ARG A N 1
ATOM 1436 C CA . ARG A 1 189 ? 24.517 -9.338 -38.994 1.00 57.22 189 ARG A CA 1
ATOM 1437 C C . ARG A 1 189 ? 24.350 -10.536 -39.954 1.00 57.22 189 ARG A C 1
ATOM 1439 O O . ARG A 1 189 ? 24.411 -11.665 -39.480 1.00 57.22 189 ARG A O 1
ATOM 1446 N N . HIS A 1 190 ? 24.162 -10.331 -41.266 1.00 73.12 190 HIS A N 1
ATOM 1447 C CA . HIS A 1 190 ? 24.050 -11.412 -42.261 1.00 73.12 190 HIS A CA 1
ATOM 1448 C C . HIS A 1 190 ? 25.188 -11.367 -43.292 1.00 73.12 190 HIS A C 1
ATOM 1450 O O . HIS A 1 190 ? 25.374 -10.365 -43.983 1.00 73.12 190 HIS A O 1
ATOM 1456 N N . VAL A 1 191 ? 25.910 -12.485 -43.443 1.00 79.75 191 VAL A N 1
ATOM 1457 C CA . VAL A 1 191 ? 27.060 -12.626 -44.361 1.00 79.75 191 VAL A CA 1
ATOM 1458 C C . VAL A 1 191 ? 26.668 -12.379 -45.825 1.00 79.75 191 VAL A C 1
ATOM 1460 O O . VAL A 1 191 ? 27.460 -11.824 -46.584 1.00 79.75 191 VAL A O 1
ATOM 1463 N N . ASP A 1 192 ? 25.432 -12.703 -46.214 1.00 81.31 192 ASP A N 1
ATOM 1464 C CA . ASP A 1 192 ? 24.923 -12.456 -47.571 1.00 81.31 192 ASP A CA 1
ATOM 1465 C C . ASP A 1 192 ? 24.965 -10.973 -47.954 1.00 81.31 192 ASP A C 1
ATOM 1467 O O . ASP A 1 192 ? 25.315 -10.637 -49.082 1.00 81.31 192 ASP A O 1
ATOM 1471 N N . LEU A 1 193 ? 24.672 -10.073 -47.008 1.00 78.69 193 LEU A N 1
ATOM 1472 C CA . LEU A 1 193 ? 24.668 -8.626 -47.249 1.00 78.69 193 LEU A CA 1
ATOM 1473 C C . LEU A 1 193 ? 26.084 -8.081 -47.467 1.00 78.69 193 LEU A C 1
ATOM 1475 O O . LEU A 1 193 ? 26.290 -7.168 -48.263 1.00 78.69 193 LEU A O 1
ATOM 1479 N N . LEU A 1 194 ? 27.079 -8.672 -46.804 1.00 84.06 194 LEU A N 1
ATOM 1480 C CA . LEU A 1 194 ? 28.489 -8.327 -46.981 1.00 84.06 194 LEU A CA 1
ATOM 1481 C C . LEU A 1 194 ? 28.983 -8.724 -48.378 1.00 84.06 194 LEU A C 1
ATOM 1483 O O . LEU A 1 194 ? 29.704 -7.965 -49.025 1.00 84.06 194 LEU A O 1
ATOM 1487 N N . VAL A 1 195 ? 28.565 -9.894 -48.863 1.00 85.88 195 VAL A N 1
ATOM 1488 C CA . VAL A 1 195 ? 28.921 -10.373 -50.204 1.00 85.88 195 VAL A CA 1
ATOM 1489 C C . VAL A 1 195 ? 28.155 -9.611 -51.287 1.00 85.88 195 VAL A C 1
ATOM 1491 O O . VAL A 1 195 ? 28.751 -9.276 -52.308 1.00 85.88 195 VAL A O 1
ATOM 1494 N N . GLN A 1 196 ? 26.889 -9.251 -51.055 1.00 83.31 196 GLN A N 1
ATOM 1495 C CA . GLN A 1 196 ? 26.137 -8.363 -51.952 1.00 83.31 196 GLN A CA 1
ATOM 1496 C C . GLN A 1 196 ? 26.795 -6.987 -52.070 1.00 83.31 196 GLN A C 1
ATOM 1498 O O . GLN A 1 196 ? 27.024 -6.515 -53.178 1.00 83.31 196 GLN A O 1
ATOM 1503 N N . ARG A 1 197 ? 27.257 -6.407 -50.957 1.00 81.50 197 ARG A N 1
ATOM 1504 C CA . ARG A 1 197 ? 28.050 -5.169 -50.985 1.00 81.50 197 ARG A CA 1
ATOM 1505 C C . ARG A 1 197 ? 29.323 -5.310 -51.826 1.00 81.50 197 ARG A C 1
ATOM 1507 O O . ARG A 1 197 ? 29.726 -4.366 -52.498 1.00 81.50 197 ARG A O 1
ATOM 1514 N N . ALA A 1 198 ? 29.962 -6.480 -51.826 1.00 85.69 198 ALA A N 1
ATOM 1515 C CA . ALA A 1 198 ? 31.097 -6.741 -52.709 1.00 85.69 198 ALA A CA 1
ATOM 1516 C C . ALA A 1 198 ? 30.694 -6.788 -54.202 1.00 85.69 198 ALA A C 1
ATOM 1518 O O . ALA A 1 198 ? 31.531 -6.465 -55.045 1.00 85.69 198 ALA A O 1
ATOM 1519 N N . CYS A 1 199 ? 29.440 -7.135 -54.533 1.00 86.75 199 CYS A N 1
ATOM 1520 C CA . CYS A 1 199 ? 28.874 -6.962 -55.881 1.00 86.75 199 CYS A CA 1
ATOM 1521 C C . CYS A 1 199 ? 28.764 -5.491 -56.245 1.00 86.75 199 CYS A C 1
ATOM 1523 O O . CYS A 1 199 ? 29.236 -5.076 -57.299 1.00 86.75 199 CYS A O 1
ATOM 1525 N N . ASP A 1 200 ? 28.128 -4.724 -55.359 1.00 79.81 200 ASP A N 1
ATOM 1526 C CA . ASP A 1 200 ? 27.774 -3.327 -55.602 1.00 79.81 200 ASP A CA 1
ATOM 1527 C C . ASP A 1 200 ? 29.029 -2.465 -55.771 1.00 79.81 200 ASP A C 1
ATOM 1529 O O . ASP A 1 200 ? 29.053 -1.523 -56.557 1.00 79.81 200 ASP A O 1
ATOM 1533 N N . LEU A 1 201 ? 30.109 -2.837 -55.076 1.00 80.19 201 LEU A N 1
ATOM 1534 C CA . LEU A 1 201 ? 31.434 -2.228 -55.198 1.00 80.19 201 LEU A CA 1
ATOM 1535 C C . LEU A 1 201 ? 32.274 -2.791 -56.362 1.00 80.19 201 LEU A C 1
ATOM 1537 O O . LEU A 1 201 ? 33.436 -2.418 -56.509 1.00 80.19 201 LEU A O 1
ATOM 1541 N N . GLY A 1 202 ? 31.736 -3.714 -57.165 1.00 81.94 202 GLY A N 1
ATOM 1542 C CA . GLY A 1 202 ? 32.409 -4.289 -58.337 1.00 81.94 202 GLY A CA 1
ATOM 1543 C C . GLY A 1 202 ? 33.550 -5.268 -58.030 1.00 81.94 202 GLY A C 1
ATOM 1544 O O . GLY A 1 202 ? 34.290 -5.660 -58.932 1.00 81.94 202 GLY A O 1
ATOM 1545 N N . LEU A 1 203 ? 33.715 -5.699 -56.775 1.00 86.12 203 LEU A N 1
ATOM 1546 C CA . LEU A 1 203 ? 34.771 -6.638 -56.369 1.00 86.12 203 LEU A CA 1
ATOM 1547 C C . LEU A 1 203 ? 34.485 -8.069 -56.852 1.00 86.12 203 LEU A C 1
ATOM 1549 O O . LEU A 1 203 ? 35.408 -8.843 -57.144 1.00 86.12 203 LEU A O 1
ATOM 1553 N N . LEU A 1 204 ? 33.202 -8.422 -56.934 1.00 88.88 204 LEU A N 1
ATOM 1554 C CA . LEU A 1 204 ? 32.703 -9.710 -57.408 1.00 88.88 204 LEU A CA 1
ATOM 1555 C C . LEU A 1 204 ? 31.600 -9.505 -58.444 1.00 88.88 204 LEU A C 1
ATOM 1557 O O . LEU A 1 204 ? 30.844 -8.543 -58.376 1.00 88.88 204 LEU A O 1
ATOM 1561 N N . SER A 1 205 ? 31.480 -10.441 -59.386 1.00 87.62 205 SER A N 1
ATOM 1562 C CA . SER A 1 205 ? 30.342 -10.453 -60.305 1.00 87.62 205 SER A CA 1
ATOM 1563 C C . SER A 1 205 ? 29.106 -11.068 -59.639 1.00 87.62 205 SER A C 1
ATOM 1565 O O . SER A 1 205 ? 29.232 -11.968 -58.805 1.00 87.62 205 SER A O 1
ATOM 1567 N N . ALA A 1 206 ? 27.906 -10.667 -60.069 1.00 85.00 206 ALA A N 1
ATOM 1568 C CA . ALA A 1 206 ? 26.647 -11.241 -59.579 1.00 85.00 206 ALA A CA 1
ATOM 1569 C C . ALA A 1 206 ? 26.591 -12.775 -59.745 1.00 85.00 206 ALA A C 1
ATOM 1571 O O . ALA A 1 206 ? 26.082 -13.494 -58.883 1.00 85.00 206 ALA A O 1
ATOM 1572 N N . GLN A 1 207 ? 27.177 -13.290 -60.832 1.00 85.12 207 GLN A N 1
ATOM 1573 C CA . GLN A 1 207 ? 27.269 -14.728 -61.084 1.00 85.12 207 GLN A CA 1
ATOM 1574 C C . GLN A 1 207 ? 28.212 -15.431 -60.096 1.00 85.12 207 GLN A C 1
ATOM 1576 O O . GLN A 1 207 ? 27.901 -16.528 -59.630 1.00 85.12 207 GLN A O 1
ATOM 1581 N N . ASP A 1 208 ? 29.350 -14.815 -59.759 1.00 88.75 208 ASP A N 1
ATOM 1582 C CA . ASP A 1 208 ? 30.275 -15.367 -58.763 1.00 88.75 208 ASP A CA 1
ATOM 1583 C C . ASP A 1 208 ? 29.642 -15.377 -57.371 1.00 88.75 208 ASP A C 1
ATOM 1585 O O . ASP A 1 208 ? 29.801 -16.355 -56.647 1.00 88.75 208 ASP A O 1
ATOM 1589 N N . ILE A 1 209 ? 28.880 -14.339 -57.022 1.00 91.25 209 ILE A N 1
ATOM 1590 C CA . ILE A 1 209 ? 28.190 -14.232 -55.730 1.00 91.25 209 ILE A CA 1
ATOM 1591 C C . ILE A 1 209 ? 27.147 -15.318 -55.568 1.00 91.25 209 ILE A C 1
ATOM 1593 O O . ILE A 1 209 ? 27.112 -15.972 -54.531 1.00 91.25 209 ILE A O 1
ATOM 1597 N N . ARG A 1 210 ? 26.328 -15.554 -56.596 1.00 89.75 210 ARG A N 1
ATOM 1598 C CA . ARG A 1 210 ? 25.307 -16.600 -56.538 1.00 89.75 210 ARG A CA 1
ATOM 1599 C C . ARG A 1 210 ? 25.931 -17.971 -56.280 1.00 89.75 210 ARG A C 1
ATOM 1601 O O . ARG A 1 210 ? 25.511 -18.665 -55.360 1.00 89.75 210 ARG A O 1
ATOM 1608 N N . SER A 1 211 ? 26.975 -18.323 -57.034 1.00 91.88 211 SER A N 1
ATOM 1609 C CA . SER A 1 211 ? 27.728 -19.566 -56.827 1.00 91.88 211 SER A CA 1
ATOM 1610 C C . SER A 1 211 ? 28.408 -19.619 -55.458 1.00 91.88 211 SER A C 1
ATOM 1612 O O . SER A 1 211 ? 28.472 -20.679 -54.839 1.00 91.88 211 SER A O 1
ATOM 1614 N N . TRP A 1 212 ? 28.924 -18.485 -54.982 1.00 92.75 212 TRP A N 1
ATOM 1615 C CA . TRP A 1 212 ? 29.587 -18.378 -53.689 1.00 92.75 212 TRP A CA 1
ATOM 1616 C C . TRP A 1 212 ? 28.608 -18.597 -52.534 1.00 92.75 212 TRP A C 1
ATOM 1618 O O . TRP A 1 212 ? 28.883 -19.439 -51.686 1.00 92.75 212 TRP A O 1
ATOM 1628 N N . ILE A 1 213 ? 27.448 -17.932 -52.536 1.00 90.88 213 ILE A N 1
ATOM 1629 C CA . ILE A 1 213 ? 26.394 -18.101 -51.524 1.00 90.88 213 ILE A CA 1
ATOM 1630 C C . ILE A 1 213 ? 25.903 -19.548 -51.524 1.00 90.88 213 ILE A C 1
ATOM 1632 O O . ILE A 1 213 ? 25.916 -20.200 -50.483 1.00 90.88 213 ILE A O 1
ATOM 1636 N N . ASP A 1 214 ? 25.552 -20.083 -52.696 1.00 91.25 214 ASP A N 1
ATOM 1637 C CA . ASP A 1 214 ? 25.028 -21.442 -52.839 1.00 91.25 214 ASP A CA 1
ATOM 1638 C C . ASP A 1 214 ? 25.975 -22.508 -52.261 1.00 91.25 214 ASP A C 1
ATOM 1640 O O . ASP A 1 214 ? 25.519 -23.462 -51.629 1.00 91.25 214 ASP A O 1
ATOM 1644 N N . ILE A 1 215 ? 27.288 -22.343 -52.447 1.00 92.31 215 ILE A N 1
ATOM 1645 C CA . ILE A 1 215 ? 28.296 -23.336 -52.047 1.00 92.31 215 ILE A CA 1
ATOM 1646 C C . ILE A 1 215 ? 28.834 -23.081 -50.632 1.00 92.31 215 ILE A C 1
ATOM 1648 O O . ILE A 1 215 ? 28.969 -24.026 -49.858 1.00 92.31 215 ILE A O 1
ATOM 1652 N N . ARG A 1 216 ? 29.171 -21.833 -50.278 1.00 91.56 216 ARG A N 1
ATOM 1653 C CA . ARG A 1 216 ? 29.815 -21.492 -48.996 1.00 91.56 216 ARG A CA 1
ATOM 1654 C C . ARG A 1 216 ? 28.823 -21.332 -47.852 1.00 91.56 216 ARG A C 1
ATOM 1656 O O . ARG A 1 216 ? 29.151 -21.725 -46.739 1.00 91.56 216 ARG A O 1
ATOM 1663 N N . LEU A 1 217 ? 27.639 -20.782 -48.121 1.00 88.44 217 LEU A N 1
ATOM 1664 C CA . LEU A 1 217 ? 26.604 -20.554 -47.106 1.00 88.44 217 LEU A CA 1
ATOM 1665 C C . LEU A 1 217 ? 25.477 -21.585 -47.205 1.00 88.44 217 LEU A C 1
ATOM 1667 O O . LEU A 1 217 ? 25.012 -22.093 -46.191 1.00 88.44 217 LEU A O 1
ATOM 1671 N N . GLY A 1 218 ? 25.082 -21.944 -48.426 1.00 86.06 218 GLY A N 1
ATOM 1672 C CA . GLY A 1 218 ? 24.025 -22.919 -48.692 1.00 86.06 218 GLY A CA 1
ATOM 1673 C C . GLY A 1 218 ? 24.472 -24.382 -48.651 1.00 86.06 218 GLY A C 1
ATOM 1674 O O . GLY A 1 218 ? 23.628 -25.266 -48.778 1.00 86.06 218 GLY A O 1
ATOM 1675 N N . GLY A 1 219 ? 25.777 -24.658 -48.520 1.00 87.81 219 GLY A N 1
ATOM 1676 C CA . GLY A 1 219 ? 26.325 -26.018 -48.442 1.00 87.81 219 GLY A CA 1
ATOM 1677 C C . GLY A 1 219 ? 26.066 -26.894 -49.676 1.00 87.81 219 GLY A C 1
ATOM 1678 O O . GLY A 1 219 ? 26.191 -28.118 -49.596 1.00 87.81 219 GLY A O 1
ATOM 1679 N N . LYS A 1 220 ? 25.687 -26.310 -50.822 1.00 91.50 220 LYS A N 1
ATOM 1680 C CA . LYS A 1 220 ? 25.383 -27.067 -52.043 1.00 91.50 220 LYS A CA 1
ATOM 1681 C C . LYS A 1 220 ? 26.650 -27.661 -52.654 1.00 91.50 220 LYS A C 1
ATOM 1683 O O . LYS A 1 220 ? 27.745 -27.102 -52.579 1.00 91.50 220 LYS A O 1
ATOM 1688 N N . THR A 1 221 ? 26.496 -28.800 -53.324 1.00 93.00 221 THR A N 1
ATOM 1689 C CA . THR A 1 221 ? 27.617 -29.506 -53.950 1.00 93.00 221 THR A CA 1
ATOM 1690 C C . THR A 1 221 ? 28.183 -28.717 -55.132 1.00 93.00 221 THR A C 1
ATOM 1692 O O . THR A 1 221 ? 27.482 -28.447 -56.107 1.00 93.00 221 THR A O 1
ATOM 1695 N N . LEU A 1 222 ? 29.488 -28.429 -55.092 1.00 92.94 222 LEU A N 1
ATOM 1696 C CA . LEU A 1 222 ? 30.201 -27.694 -56.145 1.00 92.94 222 LEU A CA 1
ATOM 1697 C C . LEU A 1 222 ? 30.024 -28.322 -57.536 1.00 92.94 222 LEU A C 1
ATOM 1699 O O . LEU A 1 222 ? 29.833 -27.598 -58.507 1.00 92.94 222 LEU A O 1
ATOM 1703 N N . ALA A 1 223 ? 30.050 -29.656 -57.633 1.00 90.75 223 ALA A N 1
ATOM 1704 C CA . ALA A 1 223 ? 29.871 -30.370 -58.898 1.00 90.75 223 ALA A CA 1
ATOM 1705 C C . ALA A 1 223 ? 28.485 -30.130 -59.525 1.00 90.75 223 ALA A C 1
ATOM 1707 O O . ALA A 1 223 ? 28.394 -29.922 -60.732 1.00 90.75 223 ALA A O 1
ATOM 1708 N N . LEU A 1 224 ? 27.427 -30.088 -58.707 1.00 90.62 224 LEU A N 1
ATOM 1709 C CA . LEU A 1 224 ? 26.054 -29.853 -59.164 1.00 90.62 224 LEU A CA 1
ATOM 1710 C C . LEU A 1 224 ? 25.877 -28.415 -59.674 1.00 90.62 224 LEU A C 1
ATOM 1712 O O . LEU A 1 224 ? 25.285 -28.189 -60.727 1.00 90.62 224 LEU A O 1
ATOM 1716 N N . ILE A 1 225 ? 26.446 -27.442 -58.957 1.00 92.81 225 ILE A N 1
ATOM 1717 C CA . ILE A 1 225 ? 26.414 -26.033 -59.365 1.00 92.81 225 ILE A CA 1
ATOM 1718 C C . ILE A 1 225 ? 27.236 -25.819 -60.641 1.00 92.81 225 ILE A C 1
ATOM 1720 O O . ILE A 1 225 ? 26.747 -25.173 -61.567 1.00 92.81 225 ILE A O 1
ATOM 1724 N N . ALA A 1 226 ? 28.432 -26.408 -60.740 1.00 92.19 226 ALA A N 1
ATOM 1725 C CA . ALA A 1 226 ? 29.259 -26.344 -61.946 1.00 92.19 226 ALA A CA 1
ATOM 1726 C C . ALA A 1 226 ? 28.519 -26.912 -63.166 1.00 92.19 226 ALA A C 1
ATOM 1728 O O . ALA A 1 226 ? 28.428 -26.240 -64.193 1.00 92.19 226 ALA A O 1
ATOM 1729 N N . GLN A 1 227 ? 27.898 -28.087 -63.017 1.00 91.75 227 GLN A N 1
ATOM 1730 C CA . GLN A 1 227 ? 27.092 -28.712 -64.065 1.00 91.75 227 GLN A CA 1
ATOM 1731 C C . GLN A 1 227 ? 25.916 -27.824 -64.492 1.00 91.75 227 GLN A C 1
ATOM 1733 O O . GLN A 1 227 ? 25.714 -27.619 -65.686 1.00 91.75 227 GLN A O 1
ATOM 1738 N N . SER A 1 228 ? 25.180 -27.242 -63.536 1.00 89.56 228 SER A N 1
ATOM 1739 C CA . SER A 1 228 ? 24.049 -26.344 -63.832 1.00 89.56 228 SER A CA 1
ATOM 1740 C C . SER A 1 228 ? 24.452 -25.070 -64.587 1.00 89.56 228 SER A C 1
ATOM 1742 O O . SER A 1 228 ? 23.616 -24.448 -65.236 1.00 89.56 228 SER A O 1
ATOM 1744 N N . GLN A 1 229 ? 25.731 -24.692 -64.519 1.00 87.75 229 GLN A N 1
ATOM 1745 C CA . GLN A 1 229 ? 26.294 -23.507 -65.168 1.00 87.75 229 GLN A CA 1
ATOM 1746 C C . GLN A 1 229 ? 27.111 -23.844 -66.425 1.00 87.75 229 GLN A C 1
ATOM 1748 O O . GLN A 1 229 ? 27.715 -22.946 -67.008 1.00 87.75 229 GLN A O 1
ATOM 1753 N N . GLY A 1 230 ? 27.164 -25.118 -66.836 1.00 91.12 230 GLY A N 1
ATOM 1754 C CA . GLY A 1 230 ? 27.981 -25.563 -67.970 1.00 91.12 230 GLY A CA 1
ATOM 1755 C C . GLY A 1 230 ? 29.488 -25.379 -67.752 1.00 91.12 230 GLY A C 1
ATOM 1756 O O . GLY A 1 230 ? 30.237 -25.232 -68.714 1.00 91.12 230 GLY A O 1
ATOM 1757 N N . LEU A 1 231 ? 29.938 -25.348 -66.494 1.00 91.19 231 LEU A N 1
ATOM 1758 C CA . LEU A 1 231 ? 31.336 -25.158 -66.120 1.00 91.19 231 LEU A CA 1
ATOM 1759 C C . LEU A 1 231 ? 31.978 -26.479 -65.702 1.00 91.19 231 LEU A C 1
ATOM 1761 O O . LEU A 1 231 ? 31.352 -27.343 -65.089 1.00 91.19 231 LEU A O 1
ATOM 1765 N N . GLU A 1 232 ? 33.276 -26.595 -65.961 1.00 93.88 232 GLU A N 1
ATOM 1766 C CA . GLU A 1 232 ? 34.081 -27.671 -65.395 1.00 93.88 232 GLU A CA 1
ATOM 1767 C C . GLU A 1 232 ? 34.294 -27.420 -63.875 1.00 93.88 232 GLU A C 1
ATOM 1769 O O . GLU A 1 232 ? 34.495 -26.271 -63.454 1.00 93.88 232 GLU A O 1
ATOM 1774 N N . PRO A 1 233 ? 34.214 -28.456 -63.012 1.00 91.69 233 PRO A N 1
ATOM 1775 C CA . PRO A 1 233 ? 34.307 -28.288 -61.558 1.00 91.69 233 PRO A CA 1
ATOM 1776 C C . PRO A 1 233 ? 35.580 -27.586 -61.057 1.00 91.69 233 PRO A C 1
ATOM 1778 O O . PRO A 1 233 ? 35.516 -26.789 -60.118 1.00 91.69 233 PRO A O 1
ATOM 1781 N N . ASN A 1 234 ? 36.748 -27.843 -61.647 1.00 92.56 234 ASN A N 1
ATOM 1782 C CA . ASN A 1 234 ? 37.983 -27.141 -61.298 1.00 92.56 234 ASN A CA 1
ATOM 1783 C C . ASN A 1 234 ? 37.952 -25.657 -61.687 1.00 92.56 234 ASN A C 1
ATOM 1785 O O . ASN A 1 234 ? 38.395 -24.821 -60.896 1.00 92.56 234 ASN A O 1
ATOM 1789 N N . ALA A 1 235 ? 37.344 -25.298 -62.817 1.00 91.88 235 ALA A N 1
ATOM 1790 C CA . ALA A 1 235 ? 37.137 -23.901 -63.190 1.00 91.88 235 ALA A CA 1
ATOM 1791 C C . ALA A 1 235 ? 36.287 -23.146 -62.148 1.00 91.88 235 ALA A C 1
ATOM 1793 O O . ALA A 1 235 ? 36.666 -22.049 -61.718 1.00 91.88 235 ALA A O 1
ATOM 1794 N N . LEU A 1 236 ? 35.183 -23.742 -61.673 1.00 93.50 236 LEU A N 1
ATOM 1795 C CA . LEU A 1 236 ? 34.356 -23.142 -60.615 1.00 93.50 236 LEU A CA 1
ATOM 1796 C C . LEU A 1 236 ? 35.118 -23.041 -59.284 1.00 93.50 236 LEU A C 1
ATOM 1798 O O . LEU A 1 236 ? 35.078 -22.002 -58.624 1.00 93.50 236 LEU A O 1
ATOM 1802 N N . ARG A 1 237 ? 35.891 -24.072 -58.922 1.00 92.94 237 ARG A N 1
ATOM 1803 C CA . ARG A 1 237 ? 36.760 -24.062 -57.732 1.00 92.94 237 ARG A CA 1
ATOM 1804 C C . ARG A 1 237 ? 37.764 -22.908 -57.764 1.00 92.94 237 ARG A C 1
ATOM 1806 O O . ARG A 1 237 ? 37.908 -22.186 -56.779 1.00 92.94 237 ARG A O 1
ATOM 1813 N N . MET A 1 238 ? 38.424 -22.689 -58.902 1.00 93.81 238 MET A N 1
ATOM 1814 C CA . MET A 1 238 ? 39.374 -21.586 -59.080 1.00 93.81 238 MET A CA 1
ATOM 1815 C C . MET A 1 238 ? 38.701 -20.208 -59.062 1.00 93.81 238 MET A C 1
ATOM 1817 O O . MET A 1 238 ? 39.327 -19.228 -58.651 1.00 93.81 238 MET A O 1
ATOM 1821 N N . ARG A 1 239 ? 37.449 -20.089 -59.525 1.00 92.19 239 ARG A N 1
ATOM 1822 C CA . ARG A 1 239 ? 36.663 -18.845 -59.408 1.00 92.19 239 ARG A CA 1
ATOM 1823 C C . ARG A 1 239 ? 36.342 -18.533 -57.949 1.00 92.19 239 ARG A C 1
ATOM 1825 O O . ARG A 1 239 ? 36.643 -17.431 -57.501 1.00 92.19 239 ARG A O 1
ATOM 1832 N N . LEU A 1 240 ? 35.856 -19.515 -57.191 1.00 91.88 240 LEU A N 1
ATOM 1833 C CA . LEU A 1 240 ? 35.556 -19.348 -55.765 1.00 91.88 240 LEU A CA 1
ATOM 1834 C C . LEU A 1 240 ? 36.802 -18.988 -54.951 1.00 91.88 240 LEU A C 1
ATOM 1836 O O . LEU A 1 240 ? 36.767 -18.038 -54.181 1.00 91.88 240 LEU A O 1
ATOM 1840 N N . ALA A 1 241 ? 37.940 -19.643 -55.197 1.00 92.94 241 ALA A N 1
ATOM 1841 C CA . ALA A 1 241 ? 39.195 -19.318 -54.511 1.00 92.94 241 ALA A CA 1
ATOM 1842 C C . ALA A 1 241 ? 39.721 -17.900 -54.823 1.00 92.94 241 ALA A C 1
ATOM 1844 O O . ALA A 1 241 ? 40.476 -17.317 -54.042 1.00 92.94 241 ALA A O 1
ATOM 1845 N N . ARG A 1 242 ? 39.373 -17.330 -55.985 1.00 91.94 242 ARG A N 1
ATOM 1846 C CA . ARG A 1 242 ? 39.655 -15.920 -56.302 1.00 91.94 242 ARG A CA 1
ATOM 1847 C C . ARG A 1 242 ? 38.684 -14.992 -55.579 1.00 91.94 242 ARG A C 1
ATOM 1849 O O . ARG A 1 242 ? 39.134 -13.985 -55.042 1.00 91.94 242 ARG A O 1
ATOM 1856 N N . ALA A 1 243 ? 37.401 -15.347 -55.531 1.00 91.00 243 ALA A N 1
ATOM 1857 C CA . ALA A 1 243 ? 36.395 -14.600 -54.784 1.00 91.00 243 ALA A CA 1
ATOM 1858 C C . ALA A 1 243 ? 36.733 -14.536 -53.285 1.00 91.00 243 ALA A C 1
ATOM 1860 O O . ALA A 1 243 ? 36.784 -13.444 -52.729 1.00 91.00 243 ALA A O 1
ATOM 1861 N N . ASP A 1 244 ? 37.095 -15.668 -52.671 1.00 91.50 244 ASP A N 1
ATOM 1862 C CA . ASP A 1 244 ? 37.510 -15.753 -51.264 1.00 91.50 244 ASP A CA 1
ATOM 1863 C C . ASP A 1 244 ? 38.683 -14.808 -50.962 1.00 91.50 244 ASP A C 1
ATOM 1865 O O . ASP A 1 244 ? 38.648 -14.042 -50.001 1.00 91.50 244 ASP A O 1
ATOM 1869 N N . ARG A 1 245 ? 39.709 -14.805 -51.826 1.00 92.94 245 ARG A N 1
ATOM 1870 C CA . ARG A 1 245 ? 40.867 -13.908 -51.683 1.00 92.94 245 ARG A CA 1
ATOM 1871 C C . ARG A 1 245 ? 40.493 -12.434 -51.823 1.00 92.94 245 ARG A C 1
ATOM 1873 O O . ARG A 1 245 ? 41.021 -11.613 -51.080 1.00 92.94 245 ARG A O 1
ATOM 1880 N N . ARG A 1 246 ? 39.595 -12.092 -52.751 1.00 88.69 246 ARG A N 1
ATOM 1881 C CA . ARG A 1 246 ? 39.123 -10.711 -52.945 1.00 88.69 246 ARG A CA 1
ATOM 1882 C C . ARG A 1 246 ? 38.312 -10.217 -51.750 1.00 88.69 246 ARG A C 1
ATOM 1884 O O . ARG A 1 246 ? 38.569 -9.115 -51.279 1.00 88.69 246 ARG A O 1
ATOM 1891 N N . ILE A 1 247 ? 37.405 -11.043 -51.225 1.00 89.00 247 ILE A N 1
ATOM 1892 C CA . ILE A 1 247 ? 36.627 -10.726 -50.019 1.00 89.00 247 ILE A CA 1
ATOM 1893 C C . ILE A 1 247 ? 37.567 -10.541 -48.825 1.00 89.00 247 ILE A C 1
ATOM 1895 O O . ILE A 1 247 ? 37.504 -9.517 -48.153 1.00 89.00 247 ILE A O 1
ATOM 1899 N N . ALA A 1 248 ? 38.481 -11.488 -48.590 1.00 88.25 248 ALA A N 1
ATOM 1900 C CA . ALA A 1 248 ? 39.431 -11.412 -47.482 1.00 88.25 248 ALA A CA 1
ATOM 1901 C C . ALA A 1 248 ? 40.304 -10.151 -47.556 1.00 88.25 248 ALA A C 1
ATOM 1903 O O . ALA A 1 248 ? 40.513 -9.481 -46.545 1.00 88.25 248 ALA A O 1
ATOM 1904 N N . ARG A 1 249 ? 40.774 -9.789 -48.758 1.00 85.50 249 ARG A N 1
ATOM 1905 C CA . ARG A 1 249 ? 41.564 -8.572 -48.954 1.00 85.50 249 ARG A CA 1
ATOM 1906 C C . ARG A 1 249 ? 40.746 -7.308 -48.690 1.00 85.50 249 ARG A C 1
ATOM 1908 O O . ARG A 1 249 ? 41.205 -6.446 -47.955 1.00 85.50 249 ARG A O 1
ATOM 1915 N N . ALA A 1 250 ? 39.527 -7.227 -49.216 1.00 82.44 250 ALA A N 1
ATOM 1916 C CA . ALA A 1 250 ? 38.650 -6.075 -49.018 1.00 82.44 250 ALA A CA 1
ATOM 1917 C C . ALA A 1 250 ? 38.170 -5.919 -47.561 1.00 82.44 250 ALA A C 1
ATOM 1919 O O . ALA A 1 250 ? 37.889 -4.805 -47.121 1.00 82.44 250 ALA A O 1
ATOM 1920 N N . LEU A 1 251 ? 38.098 -7.016 -46.799 1.00 82.88 251 LEU A N 1
ATOM 1921 C CA . LEU A 1 251 ? 37.878 -6.977 -45.352 1.00 82.88 251 LEU A CA 1
ATOM 1922 C C . LEU A 1 251 ? 39.100 -6.445 -44.604 1.00 82.88 251 LEU A C 1
ATOM 1924 O O . LEU A 1 251 ? 38.948 -5.582 -43.743 1.00 82.88 251 LEU A O 1
ATOM 1928 N N . ALA A 1 252 ? 40.299 -6.924 -44.947 1.00 78.81 252 ALA A N 1
ATOM 1929 C CA . ALA A 1 252 ? 41.545 -6.453 -44.345 1.00 78.81 252 ALA A CA 1
ATOM 1930 C C . ALA A 1 252 ? 41.797 -4.960 -44.621 1.00 78.81 252 ALA A C 1
ATOM 1932 O O . ALA A 1 252 ? 42.275 -4.247 -43.745 1.00 78.81 252 ALA A O 1
ATOM 1933 N N . ASP A 1 253 ? 41.416 -4.489 -45.809 1.00 74.69 253 ASP A N 1
ATOM 1934 C CA . ASP A 1 253 ? 41.550 -3.090 -46.228 1.00 74.69 253 ASP A CA 1
ATOM 1935 C C . ASP A 1 253 ? 40.406 -2.192 -45.705 1.00 74.69 253 ASP A C 1
ATOM 1937 O O . ASP A 1 253 ? 40.365 -0.999 -45.995 1.00 74.69 253 ASP A O 1
ATOM 1941 N N . GLY A 1 254 ? 39.448 -2.745 -44.949 1.00 73.81 254 GLY A N 1
ATOM 1942 C CA . GLY A 1 254 ? 38.337 -1.995 -44.350 1.00 73.81 254 GLY A CA 1
ATOM 1943 C C . GLY A 1 254 ? 37.220 -1.580 -45.319 1.00 73.81 254 GLY A C 1
ATOM 1944 O O . GLY A 1 254 ? 36.229 -0.975 -44.911 1.00 73.81 254 GLY A O 1
ATOM 1945 N N . ILE A 1 255 ? 37.333 -1.935 -46.600 1.00 74.25 255 ILE A N 1
ATOM 1946 C CA . ILE A 1 255 ? 36.410 -1.541 -47.678 1.00 74.25 255 ILE A CA 1
ATOM 1947 C C . ILE A 1 255 ? 35.001 -2.104 -47.440 1.00 74.25 255 ILE A C 1
ATOM 1949 O O . ILE A 1 255 ? 33.999 -1.427 -47.675 1.00 74.25 255 ILE A O 1
ATOM 1953 N N . LEU A 1 256 ? 34.912 -3.341 -46.940 1.00 75.00 256 LEU A N 1
ATOM 1954 C CA . LEU A 1 256 ? 33.633 -4.006 -46.665 1.00 75.00 256 LEU A CA 1
ATOM 1955 C C . LEU A 1 256 ? 33.103 -3.758 -45.241 1.00 75.00 256 LEU A C 1
ATOM 1957 O O . LEU A 1 256 ? 31.914 -3.975 -44.994 1.00 75.00 256 LEU A O 1
ATOM 1961 N N . THR A 1 257 ? 33.947 -3.267 -44.326 1.00 68.19 257 THR A N 1
ATOM 1962 C CA . THR A 1 257 ? 33.621 -3.044 -42.903 1.00 68.19 257 THR A CA 1
ATOM 1963 C C . THR A 1 257 ? 33.446 -1.569 -42.521 1.00 68.19 257 THR A C 1
ATOM 1965 O O . THR A 1 257 ? 33.006 -1.293 -41.411 1.00 68.19 257 THR A O 1
ATOM 1968 N N . GLY A 1 258 ? 33.738 -0.615 -43.412 1.00 58.97 258 GLY A N 1
ATOM 1969 C CA . GLY A 1 258 ? 33.538 0.818 -43.161 1.00 58.97 258 GLY A CA 1
ATOM 1970 C C . GLY A 1 258 ? 32.084 1.296 -43.311 1.00 58.97 258 GLY A C 1
ATOM 1971 O O . GLY A 1 258 ? 31.288 0.704 -44.057 1.00 58.97 258 GLY A O 1
ATOM 1972 N N . TYR A 1 259 ? 31.750 2.409 -42.644 1.00 49.84 259 TYR A N 1
ATOM 1973 C CA . TYR A 1 259 ? 30.502 3.155 -42.855 1.00 49.84 259 TYR A CA 1
ATOM 1974 C C . TYR A 1 259 ? 30.488 3.749 -44.269 1.00 49.84 259 TYR A C 1
ATOM 1976 O O . TYR A 1 259 ? 31.468 4.352 -44.706 1.00 49.84 259 TYR A O 1
ATOM 1984 N N . ALA A 1 260 ? 29.394 3.558 -45.007 1.00 49.81 260 ALA A N 1
ATOM 1985 C CA . ALA A 1 260 ? 29.252 4.137 -46.337 1.00 49.81 260 ALA A CA 1
ATOM 1986 C C . ALA A 1 260 ? 29.115 5.664 -46.219 1.00 49.81 260 ALA A C 1
ATOM 1988 O O . ALA A 1 260 ? 28.074 6.167 -45.812 1.00 49.81 260 ALA A O 1
ATOM 1989 N N . SER A 1 261 ? 30.167 6.403 -46.569 1.00 48.59 261 SER A N 1
ATOM 1990 C CA . SER A 1 261 ? 30.077 7.831 -46.872 1.00 48.59 261 SER A CA 1
ATOM 1991 C C . SER A 1 261 ? 30.114 8.019 -48.390 1.00 48.59 261 SER A C 1
ATOM 1993 O O . SER A 1 261 ? 30.770 7.255 -49.103 1.00 48.59 261 SE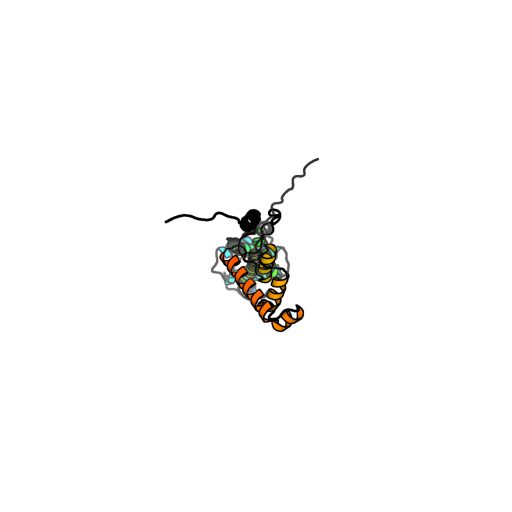R A O 1
ATOM 1995 N N . HIS A 1 262 ? 29.466 9.067 -48.905 1.00 48.25 262 HIS A N 1
ATOM 1996 C CA . HIS A 1 262 ? 29.618 9.483 -50.309 1.00 48.25 262 HIS A CA 1
ATOM 1997 C C . HIS A 1 262 ? 31.097 9.679 -50.705 1.00 48.25 262 HIS A C 1
ATOM 1999 O O . HIS A 1 262 ? 31.462 9.484 -51.863 1.00 48.25 262 HIS A O 1
ATOM 2005 N N . GLN A 1 263 ? 31.966 9.987 -49.736 1.00 49.25 263 GLN A N 1
ATOM 2006 C CA . GLN A 1 263 ? 33.415 10.084 -49.920 1.00 49.25 263 GLN A CA 1
ATOM 2007 C C . GLN A 1 263 ? 34.085 8.724 -50.163 1.00 49.25 263 GLN A C 1
ATOM 2009 O O . GLN A 1 263 ? 34.977 8.646 -50.999 1.00 49.25 263 GLN A O 1
ATOM 2014 N N . ALA A 1 264 ? 33.646 7.640 -49.513 1.00 52.81 264 ALA A N 1
ATOM 2015 C CA . ALA A 1 264 ? 34.202 6.304 -49.746 1.00 52.81 264 ALA A CA 1
ATOM 2016 C C . ALA A 1 264 ? 33.904 5.796 -51.170 1.00 52.81 264 ALA A C 1
ATOM 2018 O O . ALA A 1 264 ? 34.780 5.236 -51.828 1.00 52.81 264 ALA A O 1
ATOM 2019 N N . ALA A 1 265 ? 32.694 6.060 -51.677 1.00 54.47 265 ALA A N 1
ATOM 2020 C CA . ALA A 1 265 ? 32.326 5.760 -53.062 1.00 54.47 265 ALA A CA 1
ATOM 2021 C C . ALA A 1 265 ? 33.125 6.614 -54.066 1.00 54.47 265 ALA A C 1
ATOM 2023 O O . ALA A 1 265 ? 33.623 6.091 -55.062 1.00 54.47 265 ALA A O 1
ATOM 2024 N N . ALA A 1 266 ? 33.319 7.906 -53.774 1.00 56.25 266 ALA A N 1
ATOM 2025 C CA . ALA A 1 266 ? 34.119 8.804 -54.606 1.00 56.25 266 ALA A CA 1
ATOM 2026 C C . ALA A 1 266 ? 35.610 8.411 -54.649 1.00 56.25 266 ALA A C 1
ATOM 2028 O O . ALA A 1 266 ? 36.219 8.469 -55.716 1.00 56.25 266 ALA A O 1
ATOM 2029 N N . HIS A 1 267 ? 36.183 7.961 -53.525 1.00 54.50 267 HIS A N 1
ATOM 2030 C CA . HIS A 1 267 ? 37.570 7.484 -53.432 1.00 54.50 267 HIS A CA 1
ATOM 2031 C C . HIS A 1 267 ? 37.799 6.179 -54.211 1.00 54.50 267 HIS A C 1
ATOM 2033 O O . HIS A 1 267 ? 38.823 6.019 -54.872 1.00 54.50 267 HIS A O 1
ATOM 2039 N N . LEU A 1 268 ? 36.840 5.249 -54.180 1.00 58.06 268 LEU A N 1
ATOM 2040 C CA . LEU A 1 268 ? 36.925 4.013 -54.965 1.00 58.06 268 LEU A CA 1
ATOM 2041 C C . LEU A 1 268 ? 36.756 4.276 -56.468 1.00 58.06 268 LEU A C 1
ATOM 2043 O O . LEU A 1 268 ? 37.478 3.688 -57.271 1.00 58.06 268 LEU A O 1
ATOM 2047 N N . ALA A 1 269 ? 35.876 5.207 -56.854 1.00 58.56 269 ALA A N 1
ATOM 2048 C CA . ALA A 1 269 ? 35.727 5.629 -58.247 1.00 58.56 269 ALA A CA 1
ATOM 2049 C C . ALA A 1 269 ? 37.001 6.305 -58.796 1.00 58.56 269 ALA A C 1
ATOM 2051 O O . ALA A 1 269 ? 37.404 6.037 -59.927 1.00 58.56 269 ALA A O 1
ATOM 2052 N N . THR A 1 270 ? 37.687 7.122 -57.986 1.00 57.56 270 THR A N 1
ATOM 2053 C CA . THR A 1 270 ? 38.972 7.743 -58.368 1.00 57.56 270 THR A CA 1
ATOM 2054 C C . THR A 1 270 ? 40.124 6.735 -58.432 1.00 57.56 270 THR A C 1
ATOM 2056 O O . THR A 1 270 ? 40.961 6.826 -59.332 1.00 57.56 270 THR A O 1
ATOM 2059 N N . ALA A 1 271 ? 40.152 5.734 -57.547 1.00 57.38 271 ALA A N 1
ATOM 2060 C CA . ALA A 1 271 ? 41.135 4.645 -57.593 1.00 57.38 271 ALA A CA 1
ATOM 2061 C C . ALA A 1 271 ? 40.941 3.709 -58.807 1.00 57.38 271 ALA A C 1
ATOM 2063 O O . ALA A 1 271 ? 41.912 3.216 -59.385 1.00 57.38 271 ALA A O 1
ATOM 2064 N N . ALA A 1 272 ? 39.692 3.483 -59.229 1.00 54.75 272 ALA A N 1
ATOM 2065 C CA . ALA A 1 272 ? 39.375 2.695 -60.421 1.00 54.75 272 ALA A CA 1
ATOM 2066 C C . ALA A 1 272 ? 39.736 3.429 -61.729 1.00 54.75 272 ALA A C 1
ATOM 2068 O O . ALA A 1 272 ? 40.277 2.812 -62.648 1.00 54.75 272 ALA A O 1
ATOM 2069 N N . ALA A 1 273 ? 39.507 4.746 -61.798 1.00 53.09 273 ALA A N 1
ATOM 2070 C CA . ALA A 1 273 ? 39.899 5.569 -62.946 1.00 53.09 273 ALA A CA 1
ATOM 2071 C C . ALA A 1 273 ? 41.428 5.597 -63.140 1.00 53.09 273 ALA A C 1
ATOM 2073 O O . ALA A 1 273 ? 41.923 5.359 -64.237 1.00 53.09 273 ALA A O 1
ATOM 2074 N N . SER A 1 274 ? 42.187 5.751 -62.051 1.00 49.78 274 SER A N 1
ATOM 2075 C CA . SER A 1 274 ? 43.659 5.770 -62.087 1.00 49.78 274 SER A CA 1
ATOM 2076 C C . SER A 1 274 ? 44.302 4.410 -62.403 1.00 49.78 274 SER A C 1
ATOM 2078 O O . SER A 1 274 ? 45.413 4.367 -62.926 1.00 49.78 274 SER A O 1
ATOM 2080 N N . SER A 1 275 ? 43.607 3.292 -62.158 1.00 51.00 275 SER A N 1
ATOM 2081 C CA . SER A 1 275 ? 44.056 1.966 -62.622 1.00 51.00 275 SER A CA 1
ATOM 2082 C C . SER A 1 275 ? 43.741 1.701 -64.099 1.00 51.00 275 SER A C 1
ATOM 2084 O O . SER A 1 275 ? 44.364 0.826 -64.694 1.00 51.00 275 SER A O 1
ATOM 2086 N N . THR A 1 276 ? 42.797 2.439 -64.692 1.00 46.81 276 THR A N 1
ATOM 2087 C CA . THR A 1 276 ? 42.441 2.313 -66.116 1.00 46.81 276 THR A CA 1
ATOM 2088 C C . THR A 1 276 ? 43.398 3.136 -66.988 1.00 46.81 276 THR A C 1
ATOM 2090 O O . THR A 1 276 ? 43.887 2.620 -67.990 1.00 46.81 276 THR A O 1
ATOM 2093 N N . ASP A 1 277 ? 43.795 4.333 -66.540 1.00 41.72 277 ASP A N 1
ATOM 2094 C CA . ASP A 1 277 ? 44.810 5.162 -67.220 1.00 41.72 277 ASP A CA 1
ATOM 2095 C C . ASP A 1 277 ? 46.217 4.528 -67.212 1.00 41.72 277 ASP A C 1
ATOM 2097 O O . ASP A 1 277 ? 47.012 4.737 -68.125 1.00 41.72 277 ASP A O 1
ATOM 2101 N N . ALA A 1 278 ? 46.534 3.693 -66.216 1.00 41.53 278 ALA A N 1
ATOM 2102 C CA . ALA A 1 278 ? 47.816 2.983 -66.153 1.00 41.53 278 ALA A CA 1
ATOM 2103 C C . ALA A 1 278 ? 47.934 1.822 -67.163 1.00 41.53 278 ALA A C 1
ATOM 2105 O O .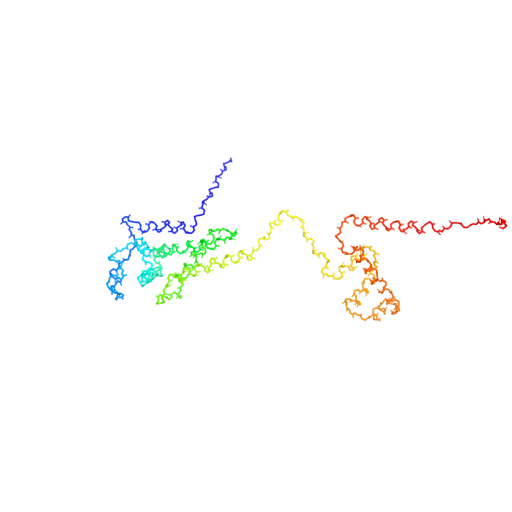 ALA A 1 278 ? 49.042 1.349 -67.417 1.00 41.53 278 ALA A O 1
ATOM 2106 N N . VAL A 1 279 ? 46.817 1.357 -67.736 1.00 44.59 279 VAL A N 1
ATOM 2107 C CA . VAL A 1 279 ? 46.802 0.301 -68.764 1.00 44.59 279 VAL A CA 1
ATOM 2108 C C . VAL A 1 279 ? 46.840 0.899 -70.180 1.00 44.59 279 VAL A C 1
ATOM 2110 O O . VAL A 1 279 ? 47.353 0.247 -71.085 1.00 44.59 279 VAL A O 1
ATOM 2113 N N . ASP A 1 280 ? 46.414 2.154 -70.368 1.00 39.44 280 ASP A N 1
ATOM 2114 C CA . ASP A 1 280 ? 46.353 2.828 -71.681 1.00 39.44 280 ASP A CA 1
ATOM 21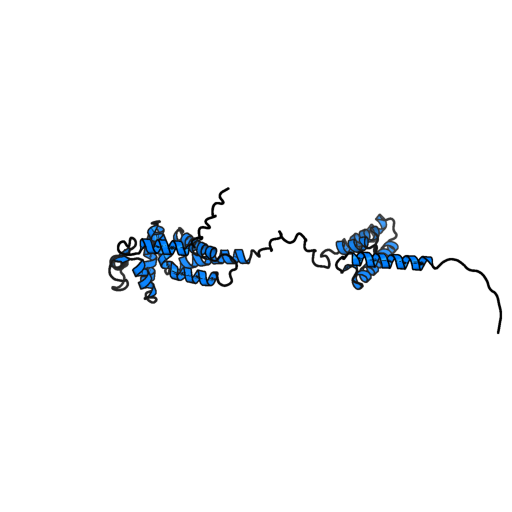15 C C . ASP A 1 280 ? 47.658 3.557 -72.090 1.00 39.44 280 ASP A C 1
ATOM 2117 O O . ASP A 1 280 ? 47.790 4.063 -73.200 1.00 39.44 280 ASP A O 1
ATOM 2121 N N . HIS A 1 281 ? 48.682 3.589 -71.227 1.00 45.09 281 HIS A N 1
ATOM 2122 C CA . HIS A 1 281 ? 50.022 4.116 -71.560 1.00 45.09 281 HIS A CA 1
ATOM 2123 C C . HIS A 1 281 ? 51.060 3.025 -71.886 1.00 45.09 281 HIS A C 1
ATOM 2125 O O . HIS A 1 281 ? 52.261 3.295 -71.916 1.00 45.09 281 HIS A O 1
ATOM 2131 N N . GLY A 1 282 ? 50.610 1.787 -72.117 1.00 39.56 282 GLY A N 1
ATOM 2132 C CA . GLY A 1 282 ? 51.472 0.613 -72.275 1.00 39.56 282 GLY A CA 1
ATOM 2133 C C . GLY A 1 282 ? 51.591 0.014 -73.678 1.00 39.56 282 GLY A C 1
ATOM 2134 O O . GLY A 1 282 ? 52.292 -0.988 -73.808 1.00 39.56 282 GLY A O 1
ATOM 2135 N N . GLU A 1 283 ? 50.951 0.557 -74.721 1.00 36.28 283 GLU A N 1
ATOM 2136 C CA . GLU A 1 283 ? 51.004 -0.067 -76.051 1.00 36.28 283 GLU A CA 1
ATOM 2137 C C . GLU A 1 283 ? 51.075 0.953 -77.206 1.00 36.28 283 GLU A C 1
ATOM 2139 O O . GLU A 1 283 ? 50.283 1.888 -77.285 1.00 36.28 283 GLU A O 1
ATOM 2144 N N . THR A 1 284 ? 52.019 0.705 -78.129 1.00 32.91 284 THR A N 1
ATOM 2145 C CA . THR A 1 284 ? 52.434 1.485 -79.324 1.00 32.91 284 THR A CA 1
ATOM 2146 C C . THR A 1 284 ? 53.433 2.620 -79.008 1.00 32.91 284 THR A C 1
ATOM 2148 O O . THR A 1 284 ? 53.142 3.534 -78.257 1.00 32.91 284 THR A O 1
ATOM 2151 N N . VAL A 1 285 ? 54.687 2.634 -79.473 1.00 37.22 285 VAL A N 1
ATOM 2152 C CA . VAL A 1 285 ? 55.228 2.326 -80.804 1.00 37.22 285 VAL A CA 1
ATOM 2153 C C . VAL A 1 285 ? 56.677 1.834 -80.659 1.00 37.22 285 VAL A C 1
ATOM 2155 O O . VAL A 1 285 ? 57.493 2.465 -79.989 1.00 37.22 285 VAL A O 1
ATOM 2158 N N . GLY A 1 286 ? 57.003 0.717 -81.312 1.00 34.94 286 GLY A N 1
ATOM 2159 C CA . GLY A 1 286 ? 58.386 0.375 -81.631 1.00 34.94 286 GLY A CA 1
ATOM 2160 C C . GLY A 1 286 ? 58.836 1.072 -82.914 1.00 34.94 286 GLY A C 1
ATOM 2161 O O . GLY A 1 286 ? 58.027 1.227 -83.816 1.00 34.94 286 GLY A O 1
ATOM 2162 N N . GLU A 1 287 ? 60.107 1.469 -82.988 1.00 32.50 287 GLU A N 1
ATOM 2163 C CA . GLU A 1 287 ? 61.009 1.238 -84.132 1.00 32.50 287 GLU A CA 1
ATOM 2164 C C . GLU A 1 287 ? 62.326 2.011 -83.961 1.00 32.50 287 GLU A C 1
ATOM 2166 O O . GLU A 1 287 ? 62.336 3.223 -83.789 1.00 32.50 287 GLU A O 1
ATOM 2171 N N . GLY A 1 288 ? 63.436 1.272 -84.080 1.00 31.66 288 GLY A N 1
ATOM 2172 C CA . GLY A 1 288 ? 64.689 1.733 -84.682 1.00 31.66 288 GLY A CA 1
ATOM 2173 C C . GLY A 1 288 ? 65.549 2.740 -83.914 1.00 31.66 288 GLY A C 1
ATOM 2174 O O . GLY A 1 288 ? 65.273 3.929 -83.915 1.00 31.66 288 GLY A O 1
ATOM 2175 N N . ILE A 1 289 ? 66.712 2.290 -83.434 1.00 33.16 289 ILE A N 1
ATOM 2176 C CA . ILE A 1 289 ? 68.009 2.754 -83.962 1.00 33.16 289 ILE A CA 1
ATOM 2177 C C . ILE A 1 289 ? 69.106 1.749 -83.584 1.00 33.16 289 ILE A C 1
ATOM 2179 O O . ILE A 1 289 ? 69.179 1.217 -82.479 1.00 33.16 289 ILE A O 1
ATOM 2183 N N . VAL A 1 290 ? 69.927 1.481 -84.591 1.00 36.31 290 VAL A N 1
ATOM 2184 C CA . VAL A 1 290 ? 71.051 0.556 -84.658 1.00 36.31 290 VAL A CA 1
ATOM 2185 C C . VAL A 1 290 ? 72.357 1.285 -84.292 1.00 36.31 290 VAL A C 1
ATOM 2187 O O . VAL A 1 290 ? 72.593 2.382 -84.781 1.00 36.31 290 VAL A O 1
ATOM 2190 N N . ALA A 1 291 ? 73.219 0.578 -83.548 1.00 31.34 291 ALA A N 1
ATOM 2191 C CA . ALA A 1 291 ? 74.696 0.595 -83.546 1.00 31.34 291 ALA A CA 1
ATOM 2192 C C . ALA A 1 291 ? 75.549 1.689 -82.851 1.00 31.34 291 ALA A C 1
ATOM 2194 O O . ALA A 1 291 ? 75.270 2.881 -82.889 1.00 31.34 291 ALA A O 1
ATOM 2195 N N . LEU A 1 292 ? 76.717 1.167 -82.410 1.00 28.39 292 LEU A N 1
ATOM 2196 C CA . LEU A 1 292 ? 78.011 1.765 -82.016 1.00 28.39 292 LEU A CA 1
ATOM 2197 C C . LEU A 1 292 ? 78.090 2.341 -80.584 1.00 28.39 292 LEU A C 1
ATOM 2199 O O . LEU A 1 292 ? 77.210 3.073 -80.171 1.00 28.39 292 LEU A O 1
ATOM 2203 N N . ALA A 1 293 ? 79.125 2.113 -79.766 1.00 32.44 293 ALA A N 1
ATOM 2204 C CA . ALA A 1 293 ? 80.443 1.503 -79.945 1.00 32.44 293 ALA A CA 1
ATOM 2205 C C . ALA A 1 293 ? 81.097 1.267 -78.559 1.00 32.44 293 ALA A C 1
ATOM 2207 O O . ALA A 1 293 ? 80.792 2.014 -77.632 1.00 32.44 293 ALA A O 1
ATOM 2208 N N . ALA A 1 294 ? 82.071 0.345 -78.532 1.00 37.75 294 ALA A N 1
ATOM 2209 C CA . ALA A 1 294 ? 83.127 0.123 -77.524 1.00 37.75 294 ALA A CA 1
ATOM 2210 C C . ALA A 1 294 ? 82.741 -0.537 -76.187 1.00 37.75 294 ALA A C 1
ATOM 2212 O O . ALA A 1 294 ? 82.064 0.096 -75.352 1.00 37.75 294 ALA A O 1
#

pLDDT: mean 79.65, std 20.13, range [28.39, 97.88]

Secondary structure (DSSP, 8-state):
-------------HHHHHHHHHHHHH-TT----EEEHHHHHHHTTPPTTSS-SSEEEHHHHHHHHHH-TT-HHHHHHHHHHHHHHHHTT-HHHHHHHHHHHHHHHHHHHHHHHTT--S-HHHHHHHHHHHHHHHHH-TT--TTSS-HHHHHHHHHHHHHHHHHHHHHHS-----GGG--SPPPPPSS-S-HHHHHHHHHHTTSS-HHHHHHHIIIIIS---HHHHHHHTT--HHHHHHHHHHHHHHHHHHHHTTTTTS---HHHHHHHHHHHHHHHHTTTTS------------

Sequence (294 aa):
MLTEPTTTVPHASAFGAIDTAWRLLTREPQAALSLDCDDLTLRLRLPAGSLPAGTRSMQYLRDWMLDNPAAALARDVIWRETASRAHSNEPGWVIAALGLAMPALVRCAGILSAGYRGDAADIDGELVAGFLTALRGDDLDLSRPVVYARLCWAGWRAARDLRLADEAEVPLPDFDSVADSRPPEVPWRHVDLLVQRACDLGLLSAQDIRSWIDIRLGGKTLALIAQSQGLEPNALRMRLARADRRIARALADGILTGYASHQAAAHLATAAASSTDAVDHGETVGEGIVALAA

Organism: NCBI:txid619741

Foldseek 3Di:
DDDDPPPPPPPQQPLNVLVVLLCVCQDPPRNVAKDAVVVLCVVVVNPPPLEDHGIHRLVVVLVVCVVCVVSQVHVLSVQLVLLVVVLVVPVSSLSSNCVSLSVVLVVLLVVLCVVQPDDSSVLSVQLSVQLVCQSNDPPQDSVDTPSSVVSSVSSSVRSVVVSVVVVVPPPPPDCPPPPDDDDDDPPDPDPLVLLVVCCVLVLDPPLLSVLLCCVVVVVDDLCVSCVVVVHDSVVNVVSNVSSVVSSVVCVVVCVSGDDDDPVSVVVSVVVVVVVVVVVVVPDDDDDDDDDDDD

Radius of gyration: 41.46 Å; chains: 1; bounding box: 103×66×117 Å